Protein AF-A0A0Q9R911-F1 (afdb_monomer_lite)

Structure (mmCIF, N/CA/C/O backbone):
data_AF-A0A0Q9R911-F1
#
_entry.id   AF-A0A0Q9R911-F1
#
loop_
_atom_site.group_PDB
_atom_site.id
_atom_site.type_symbol
_atom_site.label_atom_id
_atom_site.label_alt_id
_atom_site.label_comp_id
_atom_site.label_asym_id
_atom_site.label_entity_id
_atom_site.label_seq_id
_atom_site.pdbx_PDB_ins_code
_atom_site.Cartn_x
_atom_site.Cartn_y
_atom_site.Cartn_z
_atom_site.occupancy
_atom_site.B_iso_or_equiv
_atom_site.auth_seq_id
_atom_site.auth_comp_id
_atom_site.auth_asym_id
_atom_site.auth_atom_id
_atom_site.pdbx_PDB_model_num
ATOM 1 N N . MET A 1 1 ? 0.126 -23.861 13.504 1.00 32.94 1 MET A N 1
ATOM 2 C CA . MET A 1 1 ? -0.320 -24.667 12.348 1.00 32.94 1 MET A CA 1
ATOM 3 C C . MET A 1 1 ? -1.422 -23.878 11.653 1.00 32.94 1 MET A C 1
ATOM 5 O O . MET A 1 1 ? -2.561 -23.926 12.090 1.00 32.94 1 MET A O 1
ATOM 9 N N . LEU A 1 2 ? -1.056 -23.032 10.682 1.00 40.97 2 LEU A N 1
ATOM 10 C CA . LEU A 1 2 ? -2.003 -22.191 9.940 1.00 40.97 2 LEU A CA 1
ATOM 11 C C . LEU A 1 2 ? -2.920 -23.103 9.119 1.00 40.97 2 LEU A C 1
ATOM 13 O O . LEU A 1 2 ? -2.444 -23.926 8.335 1.00 40.97 2 LEU A O 1
ATOM 17 N N . THR A 1 3 ? -4.226 -22.994 9.323 1.00 36.66 3 THR A N 1
ATOM 18 C CA . THR A 1 3 ? -5.232 -23.688 8.524 1.00 36.66 3 THR A CA 1
ATOM 19 C C . THR A 1 3 ? -5.180 -23.147 7.096 1.00 36.66 3 THR A C 1
ATOM 21 O O . THR A 1 3 ? -5.782 -22.124 6.784 1.00 36.66 3 THR A O 1
ATOM 24 N N . ARG A 1 4 ? -4.455 -23.840 6.204 1.00 43.19 4 ARG A N 1
ATOM 25 C CA . ARG A 1 4 ? -4.657 -23.712 4.753 1.00 43.19 4 ARG A CA 1
ATOM 26 C C . ARG A 1 4 ? -6.158 -23.853 4.505 1.00 43.19 4 ARG A C 1
ATOM 28 O O . ARG A 1 4 ? -6.710 -24.924 4.768 1.00 43.19 4 ARG A O 1
ATOM 35 N N . ARG A 1 5 ? -6.825 -22.816 3.993 1.00 46.88 5 ARG A N 1
ATOM 36 C CA . ARG A 1 5 ? -8.119 -23.028 3.339 1.00 46.88 5 ARG A CA 1
ATOM 37 C C . ARG A 1 5 ? -7.860 -24.020 2.197 1.00 46.88 5 ARG A C 1
ATOM 39 O O . ARG A 1 5 ? -7.099 -23.721 1.283 1.00 46.88 5 ARG A O 1
ATOM 46 N N . LYS A 1 6 ? -8.435 -25.225 2.292 1.00 44.81 6 LYS A N 1
ATOM 47 C CA . LYS A 1 6 ? -8.707 -26.080 1.125 1.00 44.81 6 LYS A CA 1
ATOM 48 C C . LYS A 1 6 ? -9.518 -25.207 0.167 1.00 44.81 6 LYS A C 1
ATOM 50 O O . LYS A 1 6 ? -10.526 -24.678 0.627 1.00 44.81 6 LYS A O 1
ATOM 55 N N . ASP A 1 7 ? -9.008 -25.000 -1.049 1.00 52.03 7 ASP A N 1
ATOM 56 C CA . ASP A 1 7 ? -9.491 -24.067 -2.083 1.00 52.03 7 ASP A CA 1
ATOM 57 C C . ASP A 1 7 ? -10.848 -23.422 -1.771 1.00 52.03 7 ASP A C 1
ATOM 59 O O . ASP A 1 7 ? -11.885 -24.085 -1.897 1.00 52.03 7 ASP A O 1
ATOM 63 N N . PRO A 1 8 ? -10.892 -22.146 -1.346 1.00 57.75 8 PRO A N 1
ATOM 64 C CA . PRO A 1 8 ? -12.172 -21.486 -1.230 1.00 57.75 8 PRO A CA 1
ATOM 65 C C . PRO A 1 8 ? -12.790 -21.385 -2.627 1.00 57.75 8 PRO A C 1
ATOM 67 O O . PRO A 1 8 ? -12.128 -21.031 -3.604 1.00 57.75 8 PRO A O 1
ATOM 70 N N . ALA A 1 9 ? -14.098 -21.634 -2.713 1.00 75.06 9 ALA A N 1
ATOM 71 C CA . ALA A 1 9 ? -14.892 -20.982 -3.742 1.00 75.06 9 ALA A CA 1
ATOM 72 C C . ALA A 1 9 ? -14.506 -19.492 -3.734 1.00 75.06 9 ALA A C 1
ATOM 74 O O . ALA A 1 9 ? -14.412 -18.913 -2.653 1.00 75.06 9 ALA A O 1
ATOM 75 N N . ARG A 1 10 ? -14.235 -18.918 -4.914 1.00 90.88 10 ARG A N 1
ATOM 76 C CA . ARG A 1 10 ? -13.843 -17.510 -5.127 1.00 90.88 10 ARG A CA 1
ATOM 77 C C . ARG A 1 10 ? -14.437 -16.567 -4.075 1.00 90.88 10 ARG A C 1
ATOM 79 O O . ARG A 1 10 ? -15.626 -16.702 -3.781 1.00 90.88 10 ARG A O 1
ATOM 86 N N . TYR A 1 11 ? -13.672 -15.597 -3.580 1.00 94.12 11 TYR A N 1
ATOM 87 C CA . TYR A 1 11 ? -14.183 -14.542 -2.701 1.00 94.12 11 TYR A CA 1
ATOM 88 C C . TYR A 1 11 ? -15.432 -13.893 -3.298 1.00 94.12 11 TYR A C 1
ATOM 90 O O . TYR A 1 11 ? -15.523 -13.732 -4.516 1.00 94.12 11 TYR A O 1
ATOM 98 N N . ALA A 1 12 ? -16.409 -13.534 -2.467 1.00 94.56 12 ALA A N 1
ATOM 99 C CA . ALA A 1 12 ? -17.598 -12.835 -2.954 1.00 94.56 12 ALA A CA 1
ATOM 100 C C . ALA A 1 12 ? -17.213 -11.510 -3.633 1.00 94.56 12 ALA A C 1
ATOM 102 O O . ALA A 1 12 ? -17.573 -11.269 -4.786 1.00 94.56 12 ALA A O 1
ATOM 103 N N . ASP A 1 13 ? -16.418 -10.717 -2.922 1.00 94.25 13 ASP A N 1
ATOM 104 C CA . ASP A 1 13 ? -15.939 -9.388 -3.276 1.00 94.25 13 ASP A CA 1
ATOM 105 C C . ASP A 1 13 ? -14.666 -9.065 -2.460 1.00 94.25 13 ASP A C 1
ATOM 107 O O . ASP A 1 13 ? -14.109 -9.918 -1.758 1.00 94.25 13 ASP A O 1
ATOM 111 N N . ARG A 1 14 ? -14.179 -7.822 -2.554 1.00 95.75 14 ARG A N 1
ATOM 112 C CA . ARG A 1 14 ? -13.016 -7.338 -1.788 1.00 95.75 14 ARG A CA 1
ATOM 113 C C . ARG A 1 14 ? -13.248 -7.313 -0.277 1.00 95.75 14 ARG A C 1
ATOM 115 O O . ARG A 1 14 ? -12.289 -7.497 0.469 1.00 95.75 14 ARG A O 1
ATOM 122 N N . GLY A 1 15 ? -14.486 -7.124 0.171 1.00 93.44 15 GLY A N 1
ATOM 123 C CA . GLY A 1 15 ? -14.835 -7.143 1.586 1.00 93.44 15 GLY A CA 1
ATOM 124 C C . GLY A 1 15 ? -14.647 -8.536 2.182 1.00 93.44 15 GLY A C 1
ATOM 125 O O . GLY A 1 15 ? -13.926 -8.694 3.167 1.00 93.44 15 GLY A O 1
ATOM 126 N N . ASP A 1 16 ? -15.215 -9.569 1.552 1.00 93.62 16 ASP A N 1
ATOM 127 C CA . ASP A 1 16 ? -15.018 -10.980 1.939 1.00 93.62 16 ASP A CA 1
ATOM 128 C C . ASP A 1 16 ? -13.526 -11.362 1.946 1.00 93.62 16 ASP A C 1
ATOM 130 O O . ASP A 1 16 ? -13.013 -11.980 2.884 1.00 93.62 16 ASP A O 1
ATOM 134 N N . ALA A 1 17 ? -12.784 -10.903 0.940 1.00 95.00 17 ALA A N 1
ATOM 135 C CA . ALA A 1 17 ? -11.347 -11.119 0.871 1.00 95.00 17 ALA A CA 1
ATOM 136 C C . ALA A 1 17 ? -10.578 -10.437 2.022 1.00 95.00 17 ALA A C 1
ATOM 138 O O . ALA A 1 17 ? -9.680 -11.056 2.602 1.00 95.00 17 ALA A O 1
ATOM 139 N N . GLY A 1 18 ? -10.964 -9.220 2.418 1.00 95.81 18 GLY A N 1
ATOM 140 C CA . GLY A 1 18 ? -10.410 -8.513 3.579 1.00 95.81 18 GLY A CA 1
ATOM 141 C C . GLY A 1 18 ? -10.610 -9.267 4.893 1.00 95.81 18 GLY A C 1
ATOM 142 O O . GLY A 1 18 ? -9.662 -9.421 5.664 1.00 95.81 18 GLY A O 1
ATOM 143 N N . HIS A 1 19 ? -11.789 -9.857 5.114 1.00 93.75 19 HIS A N 1
ATOM 144 C CA . HIS A 1 19 ? -12.047 -10.681 6.303 1.00 93.75 19 HIS A CA 1
ATOM 145 C C . HIS A 1 19 ? -11.100 -11.885 6.397 1.00 93.75 19 HIS A C 1
ATOM 147 O O . HIS A 1 19 ? -10.709 -12.290 7.493 1.00 93.75 19 HIS A O 1
ATOM 153 N N . SER A 1 20 ? -10.677 -12.441 5.256 1.00 94.00 20 SER A N 1
ATOM 154 C CA . SER A 1 20 ? -9.712 -13.544 5.247 1.00 94.00 20 SER A CA 1
ATOM 155 C C . SER A 1 20 ? -8.312 -13.131 5.723 1.00 94.00 20 SER A C 1
ATOM 157 O O . SER A 1 20 ? -7.609 -13.954 6.312 1.00 94.00 20 SER A O 1
ATOM 159 N N . LEU A 1 21 ? -7.926 -11.860 5.549 1.00 96.06 21 LEU A N 1
ATOM 160 C CA . LEU A 1 21 ? -6.657 -11.323 6.054 1.00 96.06 21 LEU A CA 1
ATOM 161 C C . LEU A 1 21 ? -6.675 -11.099 7.563 1.00 96.06 21 LEU A C 1
ATOM 163 O O . LEU A 1 21 ? -5.665 -11.331 8.227 1.00 96.06 21 LEU A O 1
ATOM 167 N N . VAL A 1 22 ? -7.823 -10.706 8.120 1.00 94.31 22 VAL A N 1
ATOM 168 C CA . VAL A 1 22 ? -7.982 -10.438 9.558 1.00 94.31 22 VAL A CA 1
ATOM 169 C C . VAL A 1 22 ? -7.541 -11.635 10.405 1.00 94.31 22 VAL A C 1
ATOM 171 O O . VAL A 1 22 ? -6.846 -11.460 11.405 1.00 94.31 22 VAL A O 1
ATOM 174 N N . ALA A 1 23 ? -7.886 -12.857 9.990 1.00 88.00 23 ALA A N 1
ATOM 175 C CA . ALA A 1 23 ? -7.509 -14.074 10.708 1.00 88.00 23 ALA A CA 1
ATOM 176 C C . ALA A 1 23 ? -5.984 -14.289 10.779 1.00 88.00 23 ALA A C 1
ATOM 178 O O . ALA A 1 23 ? -5.486 -14.801 11.779 1.00 88.00 23 ALA A O 1
ATOM 179 N N . GLY A 1 24 ? -5.248 -13.891 9.735 1.00 89.75 24 GLY A N 1
ATOM 180 C CA . GLY A 1 24 ? -3.787 -13.988 9.690 1.00 89.75 24 GLY A CA 1
ATOM 181 C C . GLY A 1 24 ? -3.072 -12.825 10.380 1.00 89.75 24 GLY A C 1
ATOM 182 O O . GLY A 1 24 ? -1.995 -13.023 10.932 1.00 89.75 24 GLY A O 1
ATOM 183 N N . LEU A 1 25 ? -3.676 -11.633 10.387 1.00 94.69 25 LEU A N 1
ATOM 184 C CA . LEU A 1 25 ? -3.075 -10.422 10.952 1.00 94.69 25 LEU A CA 1
ATOM 185 C C . LEU A 1 25 ? -3.305 -10.282 12.463 1.00 94.69 25 LEU A C 1
ATOM 187 O O . LEU A 1 25 ? -2.395 -9.866 13.174 1.00 94.69 25 LEU A O 1
ATOM 191 N N . ARG A 1 26 ? -4.477 -10.672 12.990 1.00 91.88 26 ARG A N 1
ATOM 192 C CA . ARG A 1 26 ? -4.795 -10.556 14.431 1.00 91.88 26 ARG A CA 1
ATOM 193 C C . ARG A 1 26 ? -3.726 -11.161 15.357 1.00 91.88 26 ARG A C 1
ATOM 195 O O . ARG A 1 26 ? -3.357 -10.490 16.316 1.00 91.88 26 ARG A O 1
ATOM 202 N N . PRO A 1 27 ? -3.193 -12.374 15.103 1.00 89.62 27 PRO A N 1
ATOM 203 C CA . PRO A 1 27 ? -2.163 -12.954 15.966 1.00 89.62 27 PRO A CA 1
ATOM 204 C C . PRO A 1 27 ? -0.840 -12.176 15.961 1.00 89.62 27 PRO A C 1
ATOM 206 O O . PRO A 1 27 ? -0.093 -12.254 16.930 1.00 89.62 27 PRO A O 1
ATOM 209 N N . ILE A 1 28 ? -0.546 -11.440 14.883 1.00 89.62 28 ILE A N 1
ATOM 210 C CA . ILE A 1 28 ? 0.689 -10.657 14.730 1.00 89.62 28 ILE A CA 1
ATOM 211 C C . ILE A 1 28 ? 0.607 -9.356 15.543 1.00 89.62 28 ILE A C 1
ATOM 213 O O . ILE A 1 28 ? 1.609 -8.917 16.105 1.00 89.62 28 ILE A O 1
ATOM 217 N N . PHE A 1 29 ? -0.590 -8.770 15.643 1.00 90.44 29 PHE A N 1
ATOM 218 C CA . PHE A 1 29 ? -0.824 -7.425 16.185 1.00 90.44 29 PHE A CA 1
ATOM 219 C C . PHE A 1 29 ? -1.590 -7.405 17.510 1.00 90.44 29 PHE A C 1
ATOM 221 O O . PHE A 1 29 ? -2.219 -6.414 17.858 1.00 90.44 29 PHE A O 1
ATOM 228 N N . ALA A 1 30 ? -1.523 -8.486 18.291 1.00 77.31 30 ALA A N 1
ATOM 229 C CA . ALA A 1 30 ? -2.204 -8.554 19.585 1.00 77.31 30 ALA A CA 1
ATOM 230 C C . ALA A 1 30 ? -1.687 -7.528 20.620 1.00 77.31 30 ALA A C 1
ATOM 232 O O . ALA A 1 30 ? -2.410 -7.201 21.554 1.00 77.31 30 ALA A O 1
ATOM 233 N N . ALA A 1 31 ? -0.445 -7.048 20.473 1.00 74.50 31 ALA A N 1
ATOM 234 C CA . ALA A 1 31 ? 0.226 -6.170 21.442 1.00 74.50 31 ALA A CA 1
ATOM 235 C C . ALA A 1 31 ? 0.788 -4.866 20.841 1.00 74.50 31 ALA A C 1
ATOM 237 O O . ALA A 1 31 ? 1.401 -4.084 21.562 1.00 74.50 31 ALA A O 1
ATOM 238 N N . VAL A 1 32 ? 0.629 -4.645 19.533 1.00 82.62 32 VAL A N 1
ATOM 239 C CA . VAL A 1 32 ? 1.152 -3.468 18.821 1.00 82.62 32 VAL A CA 1
ATOM 240 C C . VAL A 1 32 ? 0.121 -3.038 17.791 1.00 82.62 32 VAL A C 1
ATOM 242 O O . VAL A 1 32 ? -0.322 -3.866 16.998 1.00 82.62 32 VAL A O 1
ATOM 245 N N . GLU A 1 33 ? -0.224 -1.755 17.787 1.00 87.69 33 GLU A N 1
ATOM 246 C CA . GLU A 1 33 ? -1.094 -1.160 16.775 1.00 87.69 33 GLU A CA 1
ATOM 247 C C . GLU A 1 33 ? -0.289 -0.881 15.491 1.00 87.69 33 GLU A C 1
ATOM 249 O O . GLU A 1 33 ? 0.691 -0.131 15.535 1.00 87.69 33 GLU A O 1
ATOM 254 N N . PRO A 1 34 ? -0.632 -1.507 14.351 1.00 94.81 34 PRO A N 1
ATOM 255 C CA . PRO A 1 34 ? 0.076 -1.271 13.101 1.00 94.81 34 PRO A CA 1
ATOM 256 C C . PRO A 1 34 ? -0.434 -0.029 12.365 1.00 94.81 34 PRO A C 1
ATOM 258 O O . PRO A 1 34 ? -1.600 0.332 12.445 1.00 94.81 34 PRO A O 1
ATOM 261 N N . LEU A 1 35 ? 0.403 0.550 11.512 1.00 94.81 35 LEU A N 1
ATOM 262 C CA . LEU A 1 35 ? -0.052 1.447 10.455 1.00 94.81 35 LEU A CA 1
ATOM 263 C C . LEU A 1 35 ? -0.486 0.621 9.236 1.00 94.81 35 LEU A C 1
ATOM 265 O O . LEU A 1 35 ? 0.336 -0.068 8.626 1.00 94.81 35 LEU A O 1
ATOM 269 N N . ILE A 1 36 ? -1.762 0.687 8.857 1.00 96.62 36 ILE A N 1
ATOM 270 C CA . ILE A 1 36 ? -2.273 0.013 7.659 1.00 96.62 36 ILE A CA 1
ATOM 271 C C . ILE A 1 36 ? -2.064 0.917 6.444 1.00 96.62 36 ILE A C 1
ATOM 273 O O . ILE A 1 36 ? -2.536 2.050 6.409 1.00 96.62 36 ILE A O 1
ATOM 277 N N . LEU A 1 37 ? -1.386 0.402 5.421 1.00 96.81 37 LEU A N 1
ATOM 278 C CA . LEU A 1 37 ? -1.117 1.100 4.169 1.00 96.81 37 LEU A CA 1
ATOM 279 C C . LEU A 1 37 ? -1.707 0.326 2.990 1.00 96.81 37 LEU A C 1
ATOM 281 O O . LEU A 1 37 ? -1.265 -0.773 2.664 1.00 96.81 37 LEU A O 1
ATOM 285 N N . ALA A 1 38 ? -2.692 0.902 2.315 1.00 96.88 38 ALA A N 1
ATOM 286 C CA . ALA A 1 38 ? -3.299 0.298 1.136 1.00 96.88 38 ALA A CA 1
ATOM 287 C C . ALA A 1 38 ? -2.580 0.710 -0.152 1.00 96.88 38 ALA A C 1
ATOM 289 O O . ALA A 1 38 ? -2.228 1.879 -0.325 1.00 96.88 38 ALA A O 1
ATOM 290 N N . LEU A 1 39 ? -2.447 -0.226 -1.094 1.00 96.44 39 LEU A N 1
ATOM 291 C CA . LEU A 1 39 ? -2.100 0.051 -2.486 1.00 96.44 39 LEU A CA 1
ATOM 292 C C . LEU A 1 39 ? -3.371 0.378 -3.284 1.00 96.44 39 LEU A C 1
ATOM 294 O O . LEU A 1 39 ? -4.248 -0.479 -3.442 1.00 96.44 39 LEU A O 1
ATOM 298 N N . PRO A 1 40 ? -3.523 1.609 -3.803 1.00 94.62 40 PRO A N 1
ATOM 299 C CA . PRO A 1 40 ? -4.733 1.962 -4.523 1.00 94.62 40 PRO A CA 1
ATOM 300 C C . PRO A 1 40 ? -4.786 1.355 -5.928 1.00 94.62 40 PRO A C 1
ATOM 302 O O . PRO A 1 40 ? -3.787 1.231 -6.629 1.00 94.62 40 PRO A O 1
ATOM 305 N N . ARG A 1 41 ? -5.980 1.062 -6.443 1.00 94.19 41 ARG A N 1
ATOM 306 C CA . ARG A 1 41 ? -7.295 1.326 -5.817 1.00 94.19 41 ARG A CA 1
ATOM 307 C C . ARG A 1 41 ? -7.874 0.104 -5.117 1.00 94.19 41 ARG A C 1
ATOM 309 O O . ARG A 1 41 ? -8.569 0.251 -4.120 1.00 94.19 41 ARG A O 1
ATOM 316 N N . GLY A 1 42 ? -7.558 -1.076 -5.640 1.00 95.38 42 GLY A N 1
ATOM 317 C CA . GLY A 1 42 ? -8.103 -2.354 -5.207 1.00 95.38 42 GLY A CA 1
ATOM 318 C C . GLY A 1 42 ? -7.828 -2.689 -3.744 1.00 95.38 42 GLY A C 1
ATOM 319 O O . GLY A 1 42 ? -8.731 -3.140 -3.046 1.00 95.38 42 GLY A O 1
ATOM 320 N N . GLY A 1 43 ? -6.623 -2.392 -3.253 1.00 97.38 43 GLY A N 1
ATOM 321 C CA . GLY A 1 43 ? -6.246 -2.649 -1.866 1.00 97.38 43 GLY A CA 1
ATOM 322 C C . GLY A 1 43 ? -7.024 -1.840 -0.828 1.00 97.38 43 GLY A C 1
ATOM 323 O O . GLY A 1 43 ? -7.113 -2.273 0.315 1.00 97.38 43 GLY A O 1
ATOM 324 N N . VAL A 1 44 ? -7.627 -0.700 -1.191 1.00 96.81 44 VAL A N 1
ATOM 325 C CA . VAL A 1 44 ? -8.267 0.209 -0.218 1.00 96.81 44 VAL A CA 1
ATOM 326 C C . VAL A 1 44 ? -9.516 -0.412 0.432 1.00 96.81 44 VAL A C 1
ATOM 328 O O . VAL A 1 44 ? -9.557 -0.457 1.660 1.00 96.81 44 VAL A O 1
ATOM 331 N N . PRO A 1 45 ? -10.499 -0.967 -0.311 1.00 96.62 45 PRO A N 1
ATOM 332 C CA . PRO A 1 45 ? -11.615 -1.706 0.294 1.00 96.62 45 PRO A CA 1
ATOM 333 C C . PRO A 1 45 ? -11.192 -2.896 1.162 1.00 96.62 45 PRO A C 1
ATOM 335 O O . PRO A 1 45 ? -11.808 -3.160 2.190 1.00 96.62 45 PRO A O 1
ATOM 338 N N . VAL A 1 46 ? -10.129 -3.603 0.772 1.00 98.06 46 VAL A N 1
ATOM 339 C CA . VAL A 1 46 ? -9.596 -4.738 1.543 1.00 98.06 46 VAL A CA 1
ATOM 340 C C . VAL A 1 46 ? -8.984 -4.245 2.856 1.00 98.06 46 VAL A C 1
ATOM 342 O O . VAL A 1 46 ? -9.255 -4.800 3.921 1.00 98.06 46 VAL A O 1
ATOM 345 N N . ALA A 1 47 ? -8.189 -3.178 2.789 1.00 97.50 47 ALA A N 1
ATOM 346 C CA . ALA A 1 47 ? -7.539 -2.573 3.940 1.00 97.50 47 ALA A CA 1
ATOM 347 C C . ALA A 1 47 ? -8.538 -1.939 4.913 1.00 97.50 47 ALA A C 1
ATOM 349 O O . ALA A 1 47 ? -8.338 -2.049 6.115 1.00 97.50 47 ALA A O 1
ATOM 350 N N . ALA A 1 48 ? -9.636 -1.352 4.423 1.00 95.56 48 ALA A N 1
ATOM 351 C CA . ALA A 1 48 ? -10.688 -0.790 5.269 1.00 95.56 48 ALA A CA 1
ATOM 352 C C . ALA A 1 48 ? -11.285 -1.838 6.229 1.00 95.56 48 ALA A C 1
ATOM 354 O O . ALA A 1 48 ? -11.429 -1.564 7.418 1.00 95.56 48 ALA A O 1
ATOM 355 N N . VAL A 1 49 ? -11.537 -3.062 5.743 1.00 95.19 49 VAL A N 1
ATOM 356 C CA . VAL A 1 49 ? -12.000 -4.188 6.580 1.00 95.19 49 VAL A CA 1
ATOM 357 C C . VAL A 1 49 ? -10.960 -4.567 7.634 1.00 95.19 49 VAL A C 1
ATOM 359 O O . VAL A 1 49 ? -11.293 -4.830 8.789 1.00 95.19 49 VAL A O 1
ATOM 362 N N . VAL A 1 50 ? -9.683 -4.603 7.248 1.00 95.81 50 VAL A N 1
ATOM 363 C CA . VAL A 1 50 ? -8.588 -4.933 8.169 1.00 95.81 50 VAL A CA 1
ATOM 364 C C . VAL A 1 50 ? -8.433 -3.863 9.246 1.00 95.81 50 VAL A C 1
ATOM 366 O O . VAL A 1 50 ? -8.331 -4.204 10.422 1.00 95.81 50 VAL A O 1
ATOM 369 N N . THR A 1 51 ? -8.460 -2.588 8.864 1.00 94.12 51 THR A N 1
ATOM 370 C CA . THR A 1 51 ? -8.426 -1.453 9.786 1.00 94.12 51 THR A CA 1
ATOM 371 C C . THR A 1 51 ? -9.570 -1.521 10.784 1.00 94.12 51 THR A C 1
ATOM 373 O O . THR A 1 51 ? -9.315 -1.437 11.981 1.00 94.12 51 THR A O 1
ATOM 376 N N . GLU A 1 52 ? -10.809 -1.724 10.333 1.00 90.75 52 GLU A N 1
ATOM 377 C CA . GLU A 1 52 ? -11.961 -1.826 11.234 1.00 90.75 52 GLU A CA 1
ATOM 378 C C . GLU A 1 52 ? -11.804 -2.980 12.234 1.00 90.75 52 GLU A C 1
ATOM 380 O O . GLU A 1 52 ? -12.084 -2.830 13.421 1.00 90.75 52 GLU A O 1
ATOM 385 N N . ALA A 1 53 ? -11.287 -4.122 11.780 1.00 91.12 53 ALA A N 1
ATOM 386 C CA . ALA A 1 53 ? -11.097 -5.287 12.632 1.00 91.12 53 ALA A CA 1
ATOM 387 C C . ALA A 1 53 ? -9.944 -5.153 13.643 1.00 91.12 53 ALA A C 1
ATOM 389 O O . ALA A 1 53 ? -9.999 -5.802 14.694 1.00 91.12 53 ALA A O 1
ATOM 390 N N . LEU A 1 54 ? -8.897 -4.392 13.307 1.00 89.88 54 LEU A N 1
ATOM 391 C CA . LEU A 1 54 ? -7.703 -4.199 14.139 1.00 89.88 54 LEU A CA 1
ATOM 392 C C . LEU A 1 54 ? -7.716 -2.884 14.930 1.00 89.88 54 LEU A C 1
ATOM 394 O O . LEU A 1 54 ? -6.881 -2.722 15.811 1.00 89.88 54 LEU A O 1
ATOM 398 N N . GLY A 1 55 ? -8.646 -1.972 14.637 1.00 88.31 55 GLY A N 1
ATOM 399 C CA . GLY A 1 55 ? -8.715 -0.649 15.258 1.00 88.31 55 GLY A CA 1
ATOM 400 C C . GLY A 1 55 ? -7.536 0.257 14.902 1.00 88.31 55 GLY A C 1
ATOM 401 O O . GLY A 1 55 ? -7.198 1.116 15.699 1.00 88.31 55 GLY A O 1
ATOM 402 N N . ALA A 1 56 ? -6.907 0.049 13.743 1.00 90.44 56 ALA A N 1
ATOM 403 C CA . ALA A 1 56 ? -5.599 0.615 13.417 1.00 90.44 56 ALA A CA 1
ATOM 404 C C . ALA A 1 56 ? -5.673 1.603 12.237 1.00 90.44 56 ALA A C 1
ATOM 406 O O . ALA A 1 56 ? -6.446 1.359 11.306 1.00 90.44 56 ALA A O 1
ATOM 407 N N . PRO A 1 57 ? -4.893 2.697 12.208 1.00 91.31 57 PRO A N 1
ATOM 408 C CA . PRO A 1 57 ? -5.065 3.759 11.222 1.00 91.31 57 PRO A CA 1
ATOM 409 C C . PRO A 1 57 ? -4.780 3.293 9.789 1.00 91.31 57 PRO A C 1
ATOM 411 O O . PRO A 1 57 ? -3.858 2.516 9.545 1.00 91.31 57 PRO A O 1
ATOM 414 N N . LEU A 1 58 ? -5.559 3.812 8.833 1.00 92.50 58 LEU A N 1
ATOM 415 C CA . LEU A 1 58 ? -5.399 3.553 7.399 1.00 92.50 58 LEU A CA 1
ATOM 416 C C . LEU A 1 58 ? -4.811 4.758 6.670 1.00 92.50 58 LEU A C 1
ATOM 418 O O . LEU A 1 58 ? -5.316 5.877 6.778 1.00 92.50 58 LEU A O 1
ATOM 422 N N . ASP A 1 59 ? -3.817 4.515 5.828 1.00 92.31 59 ASP A N 1
ATOM 423 C CA . ASP A 1 59 ? -3.395 5.437 4.780 1.00 92.31 59 ASP A CA 1
ATOM 424 C C . ASP A 1 59 ? -3.211 4.716 3.439 1.00 92.31 59 ASP A C 1
ATOM 426 O O . ASP A 1 59 ? -3.335 3.495 3.334 1.00 92.31 59 ASP A O 1
ATOM 430 N N . VAL A 1 60 ? -2.904 5.480 2.394 1.00 93.44 60 VAL A N 1
ATOM 431 C CA . VAL A 1 60 ? -2.481 4.953 1.097 1.00 93.44 60 VAL A CA 1
ATOM 432 C C . VAL A 1 60 ? -0.990 5.123 0.883 1.00 93.44 60 VAL A C 1
ATOM 434 O O . VAL A 1 60 ? -0.397 6.134 1.255 1.00 93.44 60 VAL A O 1
ATOM 437 N N . VAL A 1 61 ? -0.409 4.151 0.187 1.00 93.31 61 VAL A N 1
ATOM 438 C CA . VAL A 1 61 ? 0.911 4.274 -0.427 1.00 93.31 61 VAL A CA 1
ATOM 439 C C . VAL A 1 61 ? 0.720 4.358 -1.929 1.00 93.31 61 VAL A C 1
ATOM 441 O O . VAL A 1 61 ? 0.225 3.434 -2.576 1.00 93.31 61 VAL A O 1
ATOM 444 N N . MET A 1 62 ? 1.103 5.497 -2.493 1.00 92.19 62 MET A N 1
ATOM 445 C CA . MET A 1 62 ? 1.016 5.724 -3.928 1.00 92.19 62 MET A CA 1
ATOM 446 C C . MET A 1 62 ? 2.305 5.249 -4.567 1.00 92.19 62 MET A C 1
ATOM 448 O O . MET A 1 62 ? 3.364 5.729 -4.190 1.00 92.19 62 MET A O 1
ATOM 452 N N . VAL A 1 63 ? 2.234 4.344 -5.541 1.00 93.94 63 VAL A N 1
ATOM 453 C CA . VAL A 1 63 ? 3.418 3.842 -6.253 1.00 93.94 63 VAL A CA 1
ATOM 454 C C . VAL A 1 63 ? 3.194 3.910 -7.748 1.00 93.94 63 VAL A C 1
ATOM 456 O O . VAL A 1 63 ? 2.140 3.511 -8.247 1.00 93.94 63 VAL A O 1
ATOM 459 N N . ARG A 1 64 ? 4.212 4.365 -8.475 1.00 93.25 64 ARG A N 1
ATOM 460 C CA . ARG A 1 64 ? 4.264 4.304 -9.932 1.00 93.25 64 ARG A CA 1
ATOM 461 C C . ARG A 1 64 ? 5.582 3.703 -10.392 1.00 93.25 64 ARG A C 1
ATOM 463 O O . ARG A 1 64 ? 6.654 4.082 -9.928 1.00 93.25 64 ARG A O 1
ATOM 470 N N . LYS A 1 65 ? 5.499 2.728 -11.299 1.00 92.31 65 LYS A N 1
ATOM 471 C CA . LYS A 1 65 ? 6.678 2.115 -11.917 1.00 92.31 65 LYS A CA 1
ATOM 472 C C . LYS A 1 65 ? 7.325 3.131 -12.852 1.00 92.31 65 LYS A C 1
ATOM 474 O O . LYS A 1 65 ? 6.643 3.733 -13.671 1.00 92.31 65 LYS A O 1
ATOM 479 N N . VAL A 1 66 ? 8.642 3.237 -12.785 1.00 94.69 66 VAL A N 1
ATOM 480 C CA . VAL A 1 66 ? 9.443 3.953 -13.772 1.00 94.69 66 VAL A CA 1
ATOM 481 C C . VAL A 1 66 ? 9.865 2.925 -14.823 1.00 94.69 66 VAL A C 1
ATOM 483 O O . VAL A 1 66 ? 10.805 2.154 -14.612 1.00 94.69 66 VAL A O 1
ATOM 486 N N . GLY A 1 67 ? 9.103 2.854 -15.914 1.00 93.69 67 GLY A N 1
ATOM 487 C CA . GLY A 1 67 ? 9.309 1.911 -17.016 1.00 93.69 67 GLY A CA 1
ATOM 488 C C . GLY A 1 67 ? 10.388 2.361 -17.999 1.00 93.69 67 GLY A C 1
ATOM 489 O O . GLY A 1 67 ? 10.607 3.556 -18.187 1.00 93.69 67 GLY A O 1
ATOM 490 N N . VAL A 1 68 ? 11.049 1.412 -18.658 1.00 94.81 68 VAL A N 1
ATOM 491 C CA . VAL A 1 68 ? 11.915 1.711 -19.807 1.00 94.81 68 VAL A CA 1
ATOM 492 C C . VAL A 1 68 ? 11.031 2.237 -20.954 1.00 94.81 68 VAL A C 1
ATOM 494 O O . VAL A 1 68 ? 10.017 1.606 -21.241 1.00 94.81 68 VAL A O 1
ATOM 497 N N . PRO A 1 69 ? 11.351 3.366 -21.618 1.00 92.12 69 PRO A N 1
ATOM 498 C CA . PRO A 1 69 ? 10.453 3.984 -22.605 1.00 92.12 69 PRO A CA 1
ATOM 499 C C . PRO A 1 69 ? 9.978 3.049 -23.726 1.00 92.12 69 PRO A C 1
ATOM 501 O O . PRO A 1 69 ? 8.811 3.085 -24.105 1.00 92.12 69 PRO A O 1
ATOM 504 N N . GLU A 1 70 ? 10.868 2.201 -24.238 1.00 91.19 70 GLU A N 1
ATOM 505 C CA . GLU A 1 70 ? 10.582 1.237 -25.304 1.00 91.19 70 GLU A CA 1
ATOM 506 C C . GLU A 1 70 ? 9.879 -0.027 -24.784 1.00 91.19 70 GLU A C 1
ATOM 508 O O . GLU A 1 70 ? 9.226 -0.737 -25.546 1.00 91.19 70 GLU A O 1
ATOM 513 N N . PHE A 1 71 ? 9.981 -0.292 -23.477 1.00 90.88 71 PHE A N 1
ATOM 514 C CA . PHE A 1 71 ? 9.385 -1.441 -22.798 1.00 90.88 71 PHE A CA 1
ATOM 515 C C . PHE A 1 71 ? 8.737 -0.995 -21.479 1.00 90.88 71 PHE A C 1
ATOM 517 O O . PHE A 1 71 ? 9.282 -1.274 -20.409 1.00 90.88 71 PHE A O 1
ATOM 524 N N . PRO A 1 72 ? 7.572 -0.317 -21.511 1.00 85.38 72 PRO A N 1
ATOM 525 C CA . PRO A 1 72 ? 6.987 0.300 -20.315 1.00 85.38 72 PRO A CA 1
ATOM 526 C C . PRO A 1 72 ? 6.699 -0.685 -19.174 1.00 85.38 72 PRO A C 1
ATOM 528 O O . PRO A 1 72 ? 6.703 -0.310 -18.000 1.00 85.38 72 PRO A O 1
ATOM 531 N N . GLU A 1 73 ? 6.489 -1.963 -19.503 1.00 84.75 73 GLU A N 1
ATOM 532 C CA . GLU A 1 73 ? 6.296 -3.018 -18.507 1.00 84.75 73 GLU A CA 1
ATOM 533 C C . GLU A 1 73 ? 7.588 -3.455 -17.804 1.00 84.75 73 GLU A C 1
ATOM 535 O O . GLU A 1 73 ? 7.527 -3.950 -16.674 1.00 84.75 73 GLU A O 1
ATOM 540 N N . LEU A 1 74 ? 8.751 -3.223 -18.421 1.00 87.06 74 LEU A N 1
ATOM 541 C CA . LEU A 1 74 ? 10.060 -3.442 -17.817 1.00 87.06 74 LEU A CA 1
ATOM 542 C C . LEU A 1 74 ? 10.425 -2.238 -16.937 1.00 87.06 74 LEU A C 1
ATOM 544 O O . LEU A 1 74 ? 10.820 -1.180 -17.421 1.00 87.06 74 LEU A O 1
ATOM 548 N N . ALA A 1 75 ? 10.301 -2.398 -15.621 1.00 90.50 75 ALA A N 1
ATOM 549 C CA . ALA A 1 75 ? 10.572 -1.326 -14.668 1.00 90.50 75 ALA A CA 1
ATOM 550 C C . ALA A 1 75 ? 12.077 -1.171 -14.375 1.00 90.50 75 ALA A C 1
ATOM 552 O O . ALA A 1 75 ? 12.701 -2.047 -13.769 1.00 90.50 75 ALA A O 1
ATOM 553 N N . MET A 1 76 ? 12.636 -0.012 -14.730 1.00 94.38 76 MET A N 1
ATOM 554 C CA . MET A 1 76 ? 13.975 0.430 -14.312 1.00 94.38 76 MET A CA 1
ATOM 555 C C . MET A 1 76 ? 13.987 1.052 -12.906 1.00 94.38 76 MET A C 1
ATOM 557 O O . MET A 1 76 ? 15.047 1.299 -12.331 1.00 94.38 76 MET A O 1
ATOM 561 N N . GLY A 1 77 ? 12.811 1.260 -12.320 1.00 92.81 77 GLY A N 1
ATOM 562 C CA . GLY A 1 77 ? 12.632 1.597 -10.915 1.00 92.81 77 GLY A CA 1
ATOM 563 C C . GLY A 1 77 ? 11.183 1.936 -10.594 1.00 92.81 77 GLY A C 1
ATOM 564 O O . GLY A 1 77 ? 10.267 1.501 -11.293 1.00 92.81 77 GLY A O 1
ATOM 565 N N . ALA A 1 78 ? 10.975 2.712 -9.540 1.00 94.06 78 ALA A N 1
ATOM 566 C CA . ALA A 1 78 ? 9.669 3.194 -9.119 1.00 94.06 78 ALA A CA 1
ATOM 567 C C . ALA A 1 78 ? 9.795 4.525 -8.372 1.00 94.06 78 ALA A C 1
ATOM 569 O O . ALA A 1 78 ? 10.831 4.808 -7.770 1.00 94.06 78 ALA A O 1
ATOM 570 N N . VAL A 1 79 ? 8.720 5.303 -8.387 1.00 94.81 79 VAL A N 1
ATOM 571 C CA . VAL A 1 79 ? 8.499 6.438 -7.490 1.00 94.81 79 VAL A CA 1
ATOM 572 C C . VAL A 1 79 ? 7.333 6.102 -6.567 1.00 94.81 79 VAL A C 1
ATOM 574 O O . VAL A 1 79 ? 6.351 5.493 -7.002 1.00 94.81 79 VAL A O 1
ATOM 577 N N . ALA A 1 80 ? 7.444 6.456 -5.294 1.00 94.00 80 ALA A N 1
ATOM 578 C CA . ALA A 1 80 ? 6.424 6.203 -4.290 1.00 94.00 80 ALA A CA 1
ATOM 579 C C . ALA A 1 80 ? 6.212 7.441 -3.412 1.00 94.00 80 ALA A C 1
ATOM 581 O O . ALA A 1 80 ? 7.194 8.053 -3.017 1.00 94.00 80 ALA A O 1
ATOM 582 N N . SER A 1 81 ? 4.966 7.796 -3.091 1.00 92.00 81 SER A N 1
ATOM 583 C CA . SER A 1 81 ? 4.670 8.771 -2.033 1.00 92.00 81 SER A CA 1
ATOM 584 C C . SER A 1 81 ? 4.237 8.039 -0.775 1.00 92.00 81 SER A C 1
ATOM 586 O O . SER A 1 81 ? 3.287 7.246 -0.800 1.00 92.00 81 SER A O 1
ATOM 588 N N . ILE A 1 82 ? 4.995 8.271 0.295 1.00 86.88 82 ILE A N 1
ATOM 589 C CA . ILE A 1 82 ? 4.910 7.585 1.582 1.00 86.88 82 ILE A CA 1
ATOM 590 C C . ILE A 1 82 ? 5.244 8.608 2.661 1.00 86.88 82 ILE A C 1
ATOM 592 O O . ILE A 1 82 ? 6.256 9.287 2.556 1.00 86.88 82 ILE A O 1
ATOM 596 N N . GLY A 1 83 ? 4.403 8.751 3.687 1.00 79.75 83 GLY A N 1
ATOM 597 C CA . GLY A 1 83 ? 4.680 9.701 4.774 1.00 79.75 83 GLY A CA 1
ATOM 598 C C . GLY A 1 83 ? 4.831 11.162 4.323 1.00 79.75 83 GLY A C 1
ATOM 599 O O . GLY A 1 83 ? 5.434 11.962 5.023 1.00 79.75 83 GLY A O 1
ATOM 600 N N . GLY A 1 84 ? 4.316 11.524 3.141 1.00 79.81 84 GLY A N 1
ATOM 601 C CA . GLY A 1 84 ? 4.455 12.871 2.574 1.00 79.81 84 GLY A CA 1
ATOM 602 C C . GLY A 1 84 ? 5.760 13.132 1.837 1.00 79.81 84 GLY A C 1
ATOM 603 O O . GLY A 1 84 ? 5.938 14.228 1.303 1.00 79.81 84 GLY A O 1
ATOM 604 N N . THR A 1 85 ? 6.658 12.150 1.768 1.00 84.94 85 THR A N 1
ATOM 605 C CA . THR A 1 85 ? 7.880 12.232 0.973 1.00 84.94 85 THR A CA 1
ATOM 606 C C . THR A 1 85 ? 7.756 11.386 -0.283 1.00 84.94 85 THR A C 1
ATOM 608 O O . THR A 1 85 ? 7.063 10.368 -0.323 1.00 84.94 85 THR A O 1
ATOM 611 N N . ILE A 1 86 ? 8.432 11.831 -1.343 1.00 90.69 86 ILE A N 1
ATOM 612 C CA . ILE A 1 86 ? 8.518 11.078 -2.589 1.00 90.69 86 ILE A CA 1
ATOM 613 C C . ILE A 1 86 ? 9.833 10.319 -2.586 1.00 90.69 86 ILE A C 1
ATOM 615 O O . ILE A 1 86 ? 10.915 10.893 -2.707 1.00 90.69 86 ILE A O 1
ATOM 619 N N . GLU A 1 87 ? 9.719 9.007 -2.478 1.00 91.12 87 GLU A N 1
ATOM 620 C CA . GLU A 1 87 ? 10.829 8.083 -2.527 1.00 91.12 87 GLU A CA 1
ATOM 621 C C . GLU A 1 87 ? 11.017 7.532 -3.932 1.00 91.12 87 GLU A C 1
ATOM 623 O O . GLU A 1 87 ? 10.076 7.146 -4.622 1.00 91.12 87 GLU A O 1
ATOM 628 N N . THR A 1 88 ? 12.274 7.467 -4.356 1.00 91.88 88 THR A N 1
ATOM 629 C CA . THR A 1 88 ? 12.662 6.895 -5.644 1.00 91.88 88 THR A CA 1
ATOM 630 C C . THR A 1 88 ? 13.486 5.638 -5.416 1.00 91.88 88 THR A C 1
ATOM 632 O O . THR A 1 88 ? 14.501 5.665 -4.715 1.00 91.88 88 THR A O 1
ATOM 635 N N . VAL A 1 89 ? 13.061 4.544 -6.043 1.00 90.44 89 VAL A N 1
ATOM 636 C CA . VAL A 1 89 ? 13.720 3.236 -6.017 1.00 90.44 89 VAL A CA 1
ATOM 637 C C . VAL A 1 89 ? 14.276 2.952 -7.405 1.00 90.44 89 VAL A C 1
ATOM 639 O O . VAL A 1 89 ? 13.575 3.104 -8.404 1.00 90.44 89 VAL A O 1
ATOM 642 N N . ARG A 1 90 ? 15.536 2.521 -7.483 1.00 92.38 90 ARG A N 1
ATOM 643 C CA . ARG A 1 90 ? 16.222 2.223 -8.747 1.00 92.38 90 ARG A CA 1
ATOM 644 C C . ARG A 1 90 ? 16.487 0.726 -8.864 1.00 92.38 90 ARG A C 1
ATOM 646 O O . ARG A 1 90 ? 16.983 0.108 -7.928 1.00 92.38 90 ARG A O 1
ATOM 653 N N . ASN A 1 91 ? 16.193 0.148 -10.025 1.00 90.19 91 ASN A N 1
ATOM 654 C CA . ASN A 1 91 ? 16.540 -1.229 -10.352 1.00 90.19 91 ASN A CA 1
ATOM 655 C C . ASN A 1 91 ? 17.884 -1.244 -11.087 1.00 90.19 91 ASN A C 1
ATOM 657 O O . ASN A 1 91 ? 17.935 -1.119 -12.311 1.00 90.19 91 ASN A O 1
ATOM 661 N N . ALA A 1 92 ? 18.975 -1.385 -10.330 1.00 91.12 92 ALA A N 1
ATOM 662 C CA . ALA A 1 92 ? 20.336 -1.333 -10.868 1.00 91.12 92 ALA A CA 1
ATOM 663 C C . ALA A 1 92 ? 20.579 -2.351 -11.996 1.00 91.12 92 ALA A C 1
ATOM 665 O O . ALA A 1 92 ? 21.275 -2.037 -12.956 1.00 91.12 92 ALA A O 1
ATOM 666 N N . LYS A 1 93 ? 19.963 -3.541 -11.918 1.00 90.75 93 LYS A N 1
ATOM 667 C CA . LYS A 1 93 ? 20.109 -4.585 -12.939 1.00 90.75 93 LYS A CA 1
ATOM 668 C C . LYS A 1 93 ? 19.513 -4.158 -14.279 1.00 90.75 93 LYS A C 1
ATOM 670 O O . LYS A 1 93 ? 20.158 -4.330 -15.297 1.00 90.75 93 LYS A O 1
ATOM 675 N N . VAL A 1 94 ? 18.308 -3.587 -14.274 1.00 91.62 94 VAL A N 1
ATOM 676 C CA . VAL A 1 94 ? 17.669 -3.101 -15.510 1.00 91.62 94 VAL A CA 1
ATOM 677 C C . VAL A 1 94 ? 18.383 -1.858 -16.030 1.00 91.62 94 VAL A C 1
ATOM 679 O O . VAL A 1 94 ? 18.618 -1.743 -17.226 1.00 91.62 94 VAL A O 1
ATOM 682 N N . LEU A 1 95 ? 18.768 -0.939 -15.140 1.00 93.81 95 LEU A N 1
ATOM 683 C CA . LEU A 1 95 ? 19.467 0.291 -15.520 1.00 93.81 95 LEU A CA 1
ATOM 684 C C . LEU A 1 95 ? 20.827 0.030 -16.181 1.00 93.81 95 LEU A C 1
ATOM 686 O O . LEU A 1 95 ? 21.226 0.824 -17.026 1.00 93.81 95 LEU A O 1
ATOM 690 N N . ALA A 1 96 ? 21.514 -1.063 -15.835 1.00 94.75 96 ALA A N 1
ATOM 691 C CA . ALA A 1 96 ? 22.787 -1.440 -16.450 1.00 94.75 96 ALA A CA 1
ATOM 692 C C . ALA A 1 96 ? 22.678 -1.680 -17.968 1.00 94.75 96 ALA A C 1
ATOM 694 O O . ALA A 1 96 ? 23.630 -1.409 -18.698 1.00 94.75 96 ALA A O 1
ATOM 695 N N . ASP A 1 97 ? 21.508 -2.120 -18.440 1.00 94.06 97 ASP A N 1
ATOM 696 C CA . ASP A 1 97 ? 21.246 -2.412 -19.852 1.00 94.06 97 ASP A CA 1
ATOM 697 C C . ASP A 1 97 ? 20.639 -1.210 -20.608 1.00 94.06 97 ASP A C 1
ATOM 699 O O . ASP A 1 97 ? 20.417 -1.268 -21.820 1.00 94.06 97 ASP A O 1
ATOM 703 N N . VAL A 1 98 ? 20.375 -0.092 -19.918 1.00 93.94 98 VAL A N 1
ATOM 704 C CA . VAL A 1 98 ? 19.758 1.108 -20.501 1.00 93.94 98 VAL A CA 1
ATOM 705 C C . VAL A 1 98 ? 20.831 2.125 -20.887 1.00 93.94 98 VAL A C 1
ATOM 707 O O . VAL A 1 98 ? 21.590 2.630 -20.061 1.00 93.94 98 VAL A O 1
ATOM 710 N N . ARG A 1 99 ? 20.863 2.515 -22.164 1.00 93.94 99 ARG A N 1
ATOM 711 C CA . ARG A 1 99 ? 21.741 3.599 -22.628 1.00 93.94 99 ARG A CA 1
ATOM 712 C C . ARG A 1 99 ? 21.305 4.935 -22.016 1.00 93.94 99 ARG A C 1
ATOM 714 O O . ARG A 1 99 ? 20.132 5.285 -22.076 1.00 93.94 99 ARG A O 1
ATOM 721 N N . ASN A 1 100 ? 22.262 5.711 -21.497 1.00 94.62 100 ASN A N 1
ATOM 722 C CA . ASN A 1 100 ? 22.007 6.986 -20.807 1.00 94.62 100 ASN A CA 1
ATOM 723 C C . ASN A 1 100 ? 21.015 6.838 -19.637 1.00 94.62 100 ASN A C 1
ATOM 725 O O . ASN A 1 100 ? 20.143 7.687 -19.443 1.00 94.62 100 ASN A O 1
ATOM 729 N N . ALA A 1 101 ? 21.158 5.747 -18.876 1.00 94.62 101 ALA A N 1
ATOM 730 C CA . ALA A 1 101 ? 20.237 5.326 -17.826 1.00 94.62 101 ALA A CA 1
ATOM 731 C C . ALA A 1 101 ? 19.823 6.450 -16.866 1.00 94.62 101 ALA A C 1
ATOM 733 O O . ALA A 1 101 ? 18.640 6.574 -16.580 1.00 94.62 101 ALA A O 1
ATOM 734 N N . ASP A 1 102 ? 20.748 7.294 -16.400 1.00 95.94 102 ASP A N 1
ATOM 735 C CA . ASP A 1 102 ? 20.420 8.382 -15.466 1.00 95.94 102 ASP A CA 1
ATOM 736 C C . ASP A 1 102 ? 19.487 9.433 -16.069 1.00 95.94 102 ASP A C 1
ATOM 738 O O . ASP A 1 102 ? 18.479 9.784 -15.458 1.00 95.94 102 ASP A O 1
ATOM 742 N N . ALA A 1 103 ? 19.777 9.895 -17.286 1.00 96.44 103 ALA A N 1
ATOM 743 C CA . ALA A 1 103 ? 18.955 10.892 -17.965 1.00 96.44 103 ALA A CA 1
ATOM 744 C C . ALA A 1 103 ? 17.581 10.324 -18.349 1.00 96.44 103 ALA A C 1
ATOM 746 O O . ALA A 1 103 ? 16.555 10.988 -18.193 1.00 96.44 103 ALA A O 1
ATOM 747 N N . VAL A 1 104 ? 17.551 9.075 -18.828 1.00 96.31 104 VAL A N 1
ATOM 748 C CA . VAL A 1 104 ? 16.305 8.372 -19.159 1.00 96.31 104 VAL A CA 1
ATOM 749 C C . VAL A 1 104 ? 15.469 8.162 -17.899 1.00 96.31 104 VAL A C 1
ATOM 751 O O . VAL A 1 104 ? 14.271 8.447 -17.913 1.00 96.31 104 VAL A O 1
ATOM 754 N N . PHE A 1 105 ? 16.102 7.735 -16.806 1.00 97.00 105 PHE A N 1
ATOM 755 C CA . PHE A 1 105 ? 15.451 7.532 -15.523 1.00 97.00 105 PHE A CA 1
ATOM 756 C C . PHE A 1 105 ? 14.854 8.818 -14.972 1.00 97.00 105 PHE A C 1
ATOM 758 O O . PHE A 1 105 ? 13.663 8.833 -14.685 1.00 97.00 105 PHE A O 1
ATOM 765 N N . ALA A 1 106 ? 15.640 9.894 -14.884 1.00 96.50 106 ALA A N 1
ATOM 766 C CA . ALA A 1 106 ? 15.179 11.176 -14.360 1.00 96.50 106 ALA A CA 1
ATOM 767 C C . ALA A 1 106 ? 13.943 11.687 -15.116 1.00 96.50 106 ALA A C 1
ATOM 769 O O . ALA A 1 106 ? 12.931 12.004 -14.499 1.00 96.50 106 ALA A O 1
ATOM 770 N N . ARG A 1 107 ? 13.980 11.658 -16.455 1.00 96.19 107 ARG A N 1
ATOM 771 C CA . ARG A 1 107 ? 12.869 12.115 -17.305 1.00 96.19 107 ARG A CA 1
ATOM 772 C C . ARG A 1 107 ? 11.584 11.308 -17.107 1.00 96.19 107 ARG A C 1
ATOM 774 O O . ARG A 1 107 ? 10.493 11.869 -17.155 1.00 96.19 107 ARG A O 1
ATOM 781 N N . VAL A 1 108 ? 11.682 9.983 -16.983 1.00 96.31 108 VAL A N 1
ATOM 782 C CA . VAL A 1 108 ? 10.490 9.140 -16.782 1.00 96.31 108 VAL A CA 1
ATOM 783 C C . VAL A 1 108 ? 9.994 9.268 -15.344 1.00 96.31 108 VAL A C 1
ATOM 785 O O . VAL A 1 108 ? 8.794 9.408 -15.135 1.00 96.31 108 VAL A O 1
ATOM 788 N N . ALA A 1 109 ? 10.900 9.281 -14.365 1.00 95.75 109 ALA A N 1
ATOM 789 C CA . ALA A 1 109 ? 10.562 9.435 -12.956 1.00 95.75 109 ALA A CA 1
ATOM 790 C C . ALA A 1 109 ? 9.829 10.754 -12.684 1.00 95.75 109 ALA A C 1
ATOM 792 O O . ALA A 1 109 ? 8.830 10.731 -11.978 1.00 95.75 109 ALA A O 1
ATOM 793 N N . GLU A 1 110 ? 10.256 11.862 -13.295 1.00 95.75 110 GLU A N 1
ATOM 794 C CA . GLU A 1 110 ? 9.590 13.167 -13.187 1.00 95.75 110 GLU A CA 1
ATOM 795 C C . GLU A 1 110 ? 8.121 13.102 -13.639 1.00 95.75 110 GLU A C 1
ATOM 797 O O . GLU A 1 110 ? 7.220 13.490 -12.900 1.00 95.75 110 GLU A O 1
ATOM 802 N N . ARG A 1 111 ? 7.850 12.499 -14.804 1.00 94.25 111 ARG A N 1
ATOM 803 C CA . ARG A 1 111 ? 6.476 12.327 -15.315 1.00 94.25 111 ARG A CA 1
ATOM 804 C C . ARG A 1 111 ? 5.622 11.440 -14.413 1.00 94.25 111 ARG A C 1
ATOM 806 O O . ARG A 1 111 ? 4.461 11.742 -14.145 1.00 94.25 111 ARG A O 1
ATOM 813 N N . GLU A 1 112 ? 6.187 10.328 -13.946 1.00 95.56 112 GLU A N 1
ATOM 814 C CA . GLU A 1 112 ? 5.477 9.428 -13.033 1.00 95.56 112 GLU A CA 1
ATOM 815 C C . GLU A 1 112 ? 5.232 10.093 -11.672 1.00 95.56 112 GLU A C 1
ATOM 817 O O . GLU A 1 112 ? 4.201 9.847 -11.047 1.00 95.56 112 GLU A O 1
ATOM 822 N N . GLN A 1 113 ? 6.138 10.969 -11.234 1.00 95.19 113 GLN A N 1
ATOM 823 C CA . GLN A 1 113 ? 6.018 11.744 -10.006 1.00 95.19 113 GLN A CA 1
ATOM 824 C C . GLN A 1 113 ? 4.886 12.775 -10.093 1.00 95.19 113 GLN A C 1
ATOM 826 O O . GLN A 1 113 ? 4.100 12.884 -9.153 1.00 95.19 113 GLN A O 1
ATOM 831 N N . GLU A 1 114 ? 4.747 13.488 -11.212 1.00 93.94 114 GLU A N 1
ATOM 832 C CA . GLU A 1 114 ? 3.638 14.427 -11.434 1.00 93.94 114 GLU A CA 1
ATOM 833 C C . GLU A 1 114 ? 2.272 13.732 -11.321 1.00 93.94 114 GLU A C 1
ATOM 835 O O . GLU A 1 114 ? 1.385 14.188 -10.591 1.00 93.94 114 GLU A O 1
ATOM 840 N N . GLU A 1 115 ? 2.107 12.585 -11.986 1.00 93.81 115 GLU A N 1
ATOM 841 C CA . GLU A 1 115 ? 0.866 11.806 -11.917 1.00 93.81 115 GLU A CA 1
ATOM 842 C C . GLU A 1 115 ? 0.634 11.215 -10.521 1.00 93.81 115 GLU A C 1
ATOM 844 O O . GLU A 1 115 ? -0.505 11.142 -10.047 1.00 93.81 115 GLU A O 1
ATOM 849 N N . LEU A 1 116 ? 1.705 10.797 -9.846 1.00 93.38 116 LEU A N 1
ATOM 850 C CA . LEU A 1 116 ? 1.653 10.300 -8.478 1.00 93.38 116 LEU A CA 1
ATOM 851 C C . LEU A 1 116 ? 1.141 11.381 -7.515 1.00 93.38 116 LEU A C 1
ATOM 853 O O . LEU A 1 116 ? 0.182 11.122 -6.788 1.00 93.38 116 LEU A O 1
ATOM 857 N N . VAL A 1 117 ? 1.684 12.601 -7.586 1.00 91.56 117 VAL A N 1
ATOM 858 C CA . VAL A 1 117 ? 1.241 13.752 -6.777 1.00 91.56 117 VAL A CA 1
ATOM 859 C C . VAL A 1 117 ? -0.202 14.132 -7.103 1.00 91.56 117 VAL A C 1
ATOM 861 O O . VAL A 1 117 ? -0.993 14.411 -6.199 1.00 91.56 117 VAL A O 1
ATOM 864 N N . ARG A 1 118 ? -0.588 14.118 -8.386 1.00 91.94 118 ARG A N 1
ATOM 865 C CA . ARG A 1 118 ? -1.964 14.420 -8.802 1.00 91.94 118 ARG A CA 1
ATOM 866 C C . ARG A 1 118 ? -2.969 13.449 -8.175 1.00 91.94 118 ARG A C 1
ATOM 868 O O . ARG A 1 118 ? -3.994 13.887 -7.653 1.00 91.94 118 ARG A O 1
ATOM 875 N N . ARG A 1 119 ? -2.686 12.141 -8.213 1.00 91.00 119 ARG A N 1
ATOM 876 C CA . ARG A 1 119 ? -3.559 11.114 -7.616 1.00 91.00 119 ARG A CA 1
ATOM 877 C C . ARG A 1 119 ? -3.542 11.139 -6.096 1.00 91.00 119 ARG A C 1
ATOM 879 O O . ARG A 1 119 ? -4.589 10.955 -5.488 1.00 91.00 119 ARG A O 1
ATOM 886 N N . GLU A 1 120 ? -2.387 11.386 -5.489 1.00 90.06 120 GLU A N 1
ATOM 887 C CA . GLU A 1 120 ? -2.290 11.528 -4.041 1.00 90.06 120 GLU A CA 1
ATOM 888 C C . GLU A 1 120 ? -3.195 12.656 -3.537 1.00 90.06 120 GLU A C 1
ATOM 890 O O . GLU A 1 120 ? -4.015 12.434 -2.649 1.00 90.06 120 GLU A O 1
ATOM 895 N N . ARG A 1 121 ? -3.122 13.841 -4.158 1.00 89.56 121 ARG A N 1
ATOM 896 C CA . ARG A 1 121 ? -3.996 14.975 -3.816 1.00 89.56 121 ARG A CA 1
ATOM 897 C C . ARG A 1 121 ? -5.474 14.626 -3.969 1.00 89.56 121 ARG A C 1
ATOM 899 O O . ARG A 1 121 ? -6.277 14.997 -3.117 1.00 89.56 121 ARG A O 1
ATOM 906 N N . LEU A 1 122 ? -5.824 13.896 -5.031 1.00 90.00 122 LEU A N 1
ATOM 907 C CA . LEU A 1 122 ? -7.193 13.444 -5.272 1.00 90.00 122 LEU A CA 1
ATOM 908 C C . LEU A 1 122 ? -7.701 12.512 -4.165 1.00 90.00 122 LEU A C 1
ATOM 910 O O . LEU A 1 122 ? -8.848 12.650 -3.751 1.00 90.00 122 LEU A O 1
ATOM 914 N N . TYR A 1 123 ? -6.885 11.560 -3.708 1.00 89.06 123 TYR A N 1
ATOM 915 C CA . TYR A 1 123 ? -7.304 10.588 -2.695 1.00 89.06 123 TYR A CA 1
ATOM 916 C C . TYR A 1 123 ? -7.281 11.148 -1.276 1.00 89.06 123 TYR A C 1
ATOM 918 O O . TYR A 1 123 ? -8.159 10.806 -0.491 1.00 89.06 123 TYR A O 1
ATOM 926 N N . ARG A 1 124 ? -6.301 11.999 -0.951 1.00 83.94 124 ARG A N 1
ATOM 927 C CA . ARG A 1 124 ? -6.137 12.559 0.396 1.00 83.94 124 ARG A CA 1
ATOM 928 C C . ARG A 1 124 ? -7.102 13.699 0.703 1.00 83.94 124 ARG A C 1
ATOM 930 O O . ARG A 1 124 ? -7.397 13.913 1.868 1.00 83.94 124 ARG A O 1
ATOM 937 N N . GLU A 1 125 ? -7.564 14.450 -0.298 1.00 85.19 125 GLU A N 1
ATOM 938 C CA . GLU A 1 125 ? -8.494 15.582 -0.111 1.00 85.19 125 GLU A CA 1
ATOM 939 C C . GLU A 1 125 ? -8.064 16.604 0.963 1.00 85.19 125 GLU A C 1
ATOM 941 O O . GLU A 1 125 ? -8.897 17.202 1.636 1.00 85.19 125 GLU A O 1
ATOM 946 N N . GLY A 1 126 ? -6.756 16.812 1.136 1.00 76.81 126 GLY A N 1
ATOM 947 C CA . GLY A 1 126 ? -6.214 17.712 2.160 1.00 76.81 126 GLY A CA 1
ATOM 948 C C . GLY A 1 126 ? -5.857 17.039 3.489 1.00 76.81 126 GLY A C 1
ATOM 949 O O . GLY A 1 126 ? -5.232 17.685 4.325 1.00 76.81 126 GLY A O 1
ATOM 950 N N . LEU A 1 127 ? -6.158 15.748 3.674 1.00 78.44 127 LEU A N 1
ATOM 951 C CA . LEU A 1 127 ? -5.663 14.972 4.812 1.00 78.44 127 LEU A CA 1
ATOM 952 C C . LEU A 1 127 ? -4.143 14.790 4.729 1.00 78.44 127 LEU A C 1
ATOM 954 O O . LEU A 1 127 ? -3.601 14.380 3.697 1.00 78.44 127 LEU A O 1
ATOM 958 N N . GLY A 1 128 ? -3.461 15.052 5.844 1.00 82.12 128 GLY A N 1
ATOM 959 C CA . GLY A 1 128 ? -2.027 14.819 5.973 1.00 82.12 128 GLY A CA 1
ATOM 960 C C . GLY A 1 128 ? -1.657 13.326 5.904 1.00 82.12 128 GLY A C 1
ATOM 961 O O . GLY A 1 128 ? -2.443 12.465 6.324 1.00 82.12 128 GLY A O 1
ATOM 962 N N . PRO A 1 129 ? -0.465 12.997 5.379 1.00 83.88 129 PRO A N 1
ATOM 963 C CA . PRO A 1 129 ? 0.076 11.642 5.420 1.00 83.88 129 PRO A CA 1
ATOM 964 C C . PRO A 1 129 ? 0.356 11.190 6.853 1.00 83.88 129 PRO A C 1
ATOM 966 O O . PRO A 1 129 ? 0.621 12.016 7.723 1.00 83.88 129 PRO A O 1
ATOM 969 N N . LEU A 1 130 ? 0.286 9.878 7.100 1.00 84.06 130 LEU A N 1
ATOM 970 C CA . LEU A 1 130 ? 0.743 9.323 8.380 1.00 84.06 130 LEU A CA 1
ATOM 971 C C . LEU A 1 130 ? 2.243 9.115 8.384 1.00 84.06 130 LEU A C 1
ATOM 973 O O . LEU A 1 130 ? 2.826 8.696 7.385 1.00 84.06 130 LEU A O 1
ATOM 977 N N . GLU A 1 131 ? 2.831 9.372 9.546 1.00 87.88 131 GLU A N 1
ATOM 978 C CA . GLU A 1 131 ? 4.245 9.153 9.789 1.00 87.88 131 GLU A CA 1
ATOM 979 C C . GLU A 1 131 ? 4.569 7.657 9.717 1.00 87.88 131 GLU A C 1
ATOM 981 O O . GLU A 1 131 ? 3.920 6.828 10.358 1.00 87.88 131 GLU A O 1
ATOM 986 N N . VAL A 1 132 ? 5.574 7.316 8.912 1.00 92.25 132 VAL A N 1
ATOM 987 C CA . VAL A 1 132 ? 6.002 5.927 8.681 1.00 92.25 132 VAL A CA 1
ATOM 988 C C . VAL A 1 132 ? 7.281 5.599 9.447 1.00 92.25 132 VAL A C 1
ATOM 990 O O . VAL A 1 132 ? 7.519 4.432 9.770 1.00 92.25 132 VAL A O 1
ATOM 993 N N . SER A 1 133 ? 8.105 6.601 9.759 1.00 92.19 133 SER A N 1
ATOM 994 C CA . SER A 1 133 ? 9.380 6.387 10.436 1.00 92.19 133 SER A CA 1
ATOM 995 C C . SER A 1 133 ? 9.173 5.728 11.802 1.00 92.19 133 SER A C 1
ATOM 997 O O . SER A 1 133 ? 8.382 6.183 12.625 1.00 92.19 133 SER A O 1
ATOM 999 N N . GLY A 1 134 ? 9.852 4.603 12.037 1.00 92.50 134 GLY A N 1
ATOM 1000 C CA . GLY A 1 134 ? 9.731 3.808 13.260 1.00 92.50 134 GLY A CA 1
ATOM 1001 C C . GLY A 1 134 ? 8.445 2.979 13.381 1.00 92.50 134 GLY A C 1
ATOM 1002 O O . GLY A 1 134 ? 8.367 2.123 14.266 1.00 92.50 134 GLY A O 1
ATOM 1003 N N . ALA A 1 135 ? 7.465 3.147 12.490 1.00 93.12 135 ALA A N 1
ATOM 1004 C CA . ALA A 1 135 ? 6.189 2.442 12.562 1.00 93.12 135 ALA A CA 1
ATOM 1005 C C . ALA A 1 135 ? 6.306 0.968 12.139 1.00 93.12 135 ALA A C 1
ATOM 1007 O O . ALA A 1 135 ? 7.089 0.606 11.256 1.00 93.12 135 ALA A O 1
ATOM 1008 N N . THR A 1 136 ? 5.474 0.117 12.745 1.00 95.69 136 THR A N 1
ATOM 1009 C CA . THR A 1 136 ? 5.183 -1.218 12.210 1.00 95.69 136 THR A CA 1
ATOM 1010 C C . THR A 1 136 ? 4.060 -1.095 11.188 1.00 95.69 136 THR A C 1
ATOM 1012 O O . THR A 1 136 ? 2.961 -0.667 11.524 1.00 95.69 136 THR A O 1
ATOM 1015 N N . VAL A 1 137 ? 4.332 -1.469 9.943 1.00 96.88 137 VAL A N 1
ATOM 1016 C CA . VAL A 1 137 ? 3.451 -1.234 8.797 1.00 96.88 137 VAL A CA 1
ATOM 1017 C C . VAL A 1 137 ? 2.870 -2.544 8.275 1.00 96.88 137 VAL A C 1
ATOM 1019 O O . VAL A 1 137 ? 3.599 -3.522 8.110 1.00 96.88 137 VAL A O 1
ATOM 1022 N N . VAL A 1 138 ? 1.582 -2.542 7.926 1.00 98.12 138 VAL A N 1
ATOM 1023 C CA . VAL A 1 138 ? 0.949 -3.591 7.115 1.00 98.12 138 VAL A CA 1
ATOM 1024 C C . VAL A 1 138 ? 0.603 -3.016 5.750 1.00 98.12 138 VAL A C 1
ATOM 1026 O O . VAL A 1 138 ? -0.290 -2.179 5.645 1.00 98.12 138 VAL A O 1
ATOM 1029 N N . ILE A 1 139 ? 1.279 -3.475 4.697 1.00 98.12 139 ILE A N 1
ATOM 1030 C CA . ILE A 1 139 ? 0.950 -3.096 3.323 1.00 98.12 139 ILE A CA 1
ATOM 1031 C C . ILE A 1 139 ? -0.038 -4.086 2.699 1.00 98.12 139 ILE A C 1
ATOM 1033 O O . ILE A 1 139 ? 0.208 -5.294 2.704 1.00 98.12 139 ILE A O 1
ATOM 1037 N N . ILE A 1 140 ? -1.145 -3.571 2.154 1.00 98.50 140 ILE A N 1
ATOM 1038 C CA . ILE A 1 140 ? -2.285 -4.366 1.678 1.00 98.50 140 ILE A CA 1
ATOM 1039 C C . ILE A 1 140 ? -2.610 -4.085 0.208 1.00 98.50 140 ILE A C 1
ATOM 1041 O O . ILE A 1 140 ? -2.708 -2.928 -0.201 1.00 98.50 140 ILE A O 1
ATOM 1045 N N . ASP A 1 141 ? -2.850 -5.149 -0.562 1.00 98.06 141 ASP A N 1
ATOM 1046 C CA . ASP A 1 141 ? -3.454 -5.099 -1.904 1.00 98.06 141 ASP A CA 1
ATOM 1047 C C . ASP A 1 141 ? -4.629 -6.090 -2.024 1.00 98.06 141 ASP A C 1
ATOM 1049 O O . ASP A 1 141 ? -4.785 -6.971 -1.175 1.00 98.06 141 ASP A O 1
ATOM 1053 N N . ASP A 1 142 ? -5.453 -5.979 -3.072 1.00 97.06 142 ASP A N 1
ATOM 1054 C CA . ASP A 1 142 ? -6.542 -6.938 -3.336 1.00 97.06 142 ASP A CA 1
ATOM 1055 C C . ASP A 1 142 ? -6.075 -8.243 -3.984 1.00 97.06 142 ASP A C 1
ATOM 1057 O O . ASP A 1 142 ? -6.755 -9.260 -3.927 1.00 97.06 142 ASP A O 1
ATOM 1061 N N . GLY A 1 143 ? -4.866 -8.275 -4.514 1.00 96.94 143 GLY A N 1
ATOM 1062 C CA . GLY A 1 143 ? -4.212 -9.509 -4.895 1.00 96.94 143 GLY A CA 1
ATOM 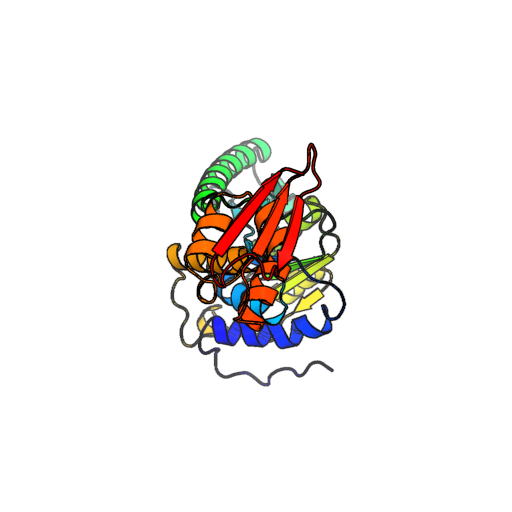1063 C C . GLY A 1 143 ? -2.944 -9.231 -5.662 1.00 96.94 143 GLY A C 1
ATOM 1064 O O . GLY A 1 143 ? -2.750 -8.162 -6.235 1.00 96.94 143 GLY A O 1
ATOM 1065 N N . VAL A 1 144 ? -2.051 -10.211 -5.675 1.00 96.94 144 VAL A N 1
ATOM 1066 C CA . VAL A 1 144 ? -0.698 -9.991 -6.168 1.00 96.94 144 VAL A CA 1
ATOM 1067 C C . VAL A 1 144 ? -0.372 -10.969 -7.281 1.00 96.94 144 VAL A C 1
ATOM 1069 O O . VAL A 1 144 ? -0.223 -12.166 -7.054 1.00 96.94 144 VAL A O 1
ATOM 1072 N N . ALA A 1 145 ? -0.216 -10.431 -8.493 1.00 92.25 145 ALA A N 1
ATOM 1073 C CA . ALA A 1 145 ? 0.197 -11.205 -9.659 1.00 92.25 145 ALA A CA 1
ATOM 1074 C C . ALA A 1 145 ? 1.725 -11.339 -9.757 1.00 92.25 145 ALA A C 1
ATOM 1076 O O . ALA A 1 145 ? 2.267 -12.425 -9.603 1.00 92.25 145 ALA A O 1
ATOM 1077 N N . THR A 1 146 ? 2.426 -10.228 -10.003 1.00 89.62 146 THR A N 1
ATOM 1078 C CA . THR A 1 146 ? 3.897 -10.200 -10.133 1.00 89.62 146 THR A CA 1
ATOM 1079 C C . THR A 1 146 ? 4.599 -9.689 -8.879 1.00 89.62 146 THR A C 1
ATOM 1081 O O . THR A 1 146 ? 5.786 -9.930 -8.695 1.00 89.62 146 THR A O 1
ATOM 1084 N N . GLY A 1 147 ? 3.888 -8.940 -8.031 1.00 91.25 147 GLY A N 1
ATOM 1085 C CA . GLY A 1 147 ? 4.456 -8.300 -6.844 1.00 91.25 147 GLY A CA 1
ATOM 1086 C C . GLY A 1 147 ? 5.230 -7.013 -7.105 1.00 91.25 147 GLY A C 1
ATOM 1087 O O . GLY A 1 147 ? 5.650 -6.384 -6.143 1.00 91.25 147 GLY A O 1
ATOM 1088 N N . ALA A 1 148 ? 5.387 -6.569 -8.358 1.00 89.12 148 ALA A N 1
ATOM 1089 C CA . ALA A 1 148 ? 6.240 -5.422 -8.687 1.00 89.12 148 ALA A CA 1
ATOM 1090 C C . ALA A 1 148 ? 5.857 -4.135 -7.929 1.00 89.12 148 ALA A C 1
ATOM 1092 O O . ALA A 1 148 ? 6.724 -3.478 -7.357 1.00 89.12 148 ALA A O 1
ATOM 1093 N N . THR A 1 149 ? 4.564 -3.798 -7.881 1.00 91.38 149 THR A N 1
ATOM 1094 C CA . THR A 1 149 ? 4.061 -2.622 -7.149 1.00 91.38 149 THR A CA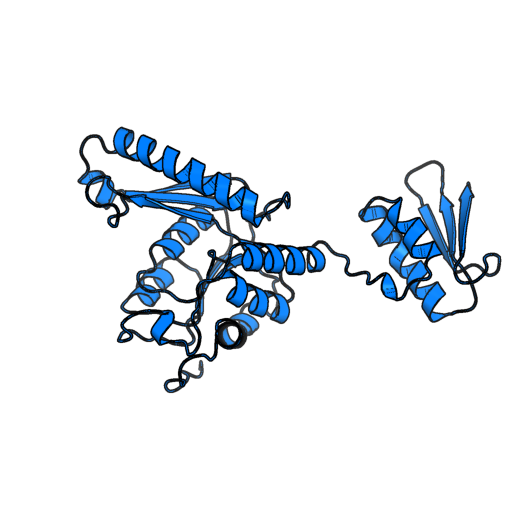 1
ATOM 1095 C C . THR A 1 149 ? 4.308 -2.747 -5.646 1.00 91.38 149 THR A C 1
ATOM 1097 O O . THR A 1 149 ? 4.797 -1.809 -5.022 1.00 91.38 149 THR A O 1
ATOM 1100 N N . MET A 1 150 ? 4.027 -3.919 -5.074 1.00 95.44 150 MET A N 1
ATOM 1101 C CA . MET A 1 150 ? 4.213 -4.174 -3.646 1.00 95.44 150 MET A CA 1
ATOM 1102 C C . MET A 1 150 ? 5.692 -4.140 -3.254 1.00 95.44 150 MET A C 1
ATOM 1104 O O . MET A 1 150 ? 6.041 -3.504 -2.270 1.00 95.44 150 MET A O 1
ATOM 1108 N N . LEU A 1 151 ? 6.581 -4.734 -4.052 1.00 93.88 151 LEU A N 1
ATOM 1109 C CA . LEU A 1 151 ? 8.031 -4.684 -3.836 1.00 93.88 151 LEU A CA 1
ATOM 1110 C C . LEU A 1 151 ? 8.579 -3.256 -3.902 1.00 93.88 151 LEU A C 1
ATOM 1112 O O . LEU A 1 151 ? 9.408 -2.880 -3.075 1.00 93.88 151 LEU A O 1
ATOM 1116 N N . ALA A 1 152 ? 8.104 -2.449 -4.852 1.00 91.69 152 ALA A N 1
ATOM 1117 C CA . ALA A 1 152 ? 8.470 -1.040 -4.933 1.00 91.69 152 ALA A CA 1
ATOM 1118 C C . ALA A 1 152 ? 8.020 -0.260 -3.686 1.00 91.69 152 ALA A C 1
ATOM 1120 O O . ALA A 1 152 ? 8.800 0.516 -3.137 1.00 91.69 152 ALA A O 1
ATOM 1121 N N . ALA A 1 153 ? 6.801 -0.514 -3.205 1.00 94.19 153 ALA A N 1
ATOM 1122 C CA . ALA A 1 153 ? 6.305 0.070 -1.965 1.00 94.19 153 ALA A CA 1
ATOM 1123 C C . ALA A 1 153 ? 7.136 -0.367 -0.750 1.00 94.19 153 ALA A C 1
ATOM 1125 O O . ALA A 1 153 ? 7.547 0.475 0.037 1.00 94.19 153 ALA A O 1
ATOM 1126 N N . ILE A 1 154 ? 7.444 -1.663 -0.622 1.00 95.88 154 ILE A N 1
ATOM 1127 C CA . ILE A 1 154 ? 8.274 -2.215 0.460 1.00 95.88 154 ILE A CA 1
ATOM 1128 C C . ILE A 1 154 ? 9.654 -1.549 0.480 1.00 95.88 154 ILE A C 1
ATOM 1130 O O . ILE A 1 154 ? 10.115 -1.118 1.535 1.00 95.88 154 ILE A O 1
ATOM 1134 N N . ALA A 1 155 ? 10.304 -1.420 -0.680 1.00 92.62 155 ALA A N 1
ATOM 1135 C CA . ALA A 1 155 ? 11.606 -0.765 -0.782 1.00 92.62 155 ALA A CA 1
ATOM 1136 C C . ALA A 1 155 ? 11.549 0.707 -0.338 1.00 92.62 155 ALA A C 1
ATOM 1138 O O . ALA A 1 155 ? 12.432 1.171 0.386 1.00 92.62 155 ALA A O 1
ATOM 1139 N N . ALA A 1 156 ? 10.495 1.429 -0.725 1.00 91.50 156 ALA A N 1
ATOM 1140 C CA . ALA A 1 156 ? 10.285 2.808 -0.307 1.00 91.50 156 ALA A CA 1
ATOM 1141 C C . ALA A 1 156 ? 9.963 2.925 1.199 1.00 91.50 156 ALA A C 1
ATOM 1143 O O . ALA A 1 156 ? 10.533 3.780 1.867 1.00 91.50 156 ALA A O 1
ATOM 1144 N N . LEU A 1 157 ? 9.155 2.021 1.766 1.00 94.25 157 LEU A N 1
ATOM 1145 C CA . LEU A 1 157 ? 8.863 1.960 3.207 1.00 94.25 157 LEU A CA 1
ATOM 1146 C C . LEU A 1 157 ? 10.120 1.714 4.049 1.00 94.25 157 LEU A C 1
ATOM 1148 O O . LEU A 1 157 ? 10.305 2.350 5.084 1.00 94.25 157 LEU A O 1
ATOM 1152 N N . ARG A 1 158 ? 11.011 0.821 3.597 1.00 93.50 158 ARG A N 1
ATOM 1153 C CA . ARG A 1 158 ? 12.308 0.602 4.257 1.00 93.50 158 ARG A CA 1
ATOM 1154 C C . ARG A 1 158 ? 13.156 1.867 4.249 1.00 93.50 158 ARG A C 1
ATOM 1156 O O . ARG A 1 158 ? 13.735 2.212 5.273 1.00 93.50 158 ARG A O 1
ATOM 1163 N N . LYS A 1 159 ? 13.209 2.571 3.115 1.00 90.19 159 LYS A N 1
ATOM 1164 C CA . LYS A 1 159 ? 13.951 3.833 2.996 1.00 90.19 159 LYS A CA 1
ATOM 1165 C C . LYS A 1 159 ? 13.350 4.947 3.863 1.00 90.19 159 LYS A C 1
ATOM 1167 O O . LYS A 1 159 ? 14.107 5.720 4.437 1.00 90.19 159 LYS A O 1
ATOM 1172 N N . ALA A 1 160 ? 12.026 4.963 4.018 1.00 90.12 160 ALA A N 1
ATOM 1173 C CA . ALA A 1 160 ? 11.294 5.861 4.912 1.00 90.12 160 ALA A CA 1
ATOM 1174 C C . ALA A 1 160 ? 11.411 5.490 6.408 1.00 90.12 160 ALA A C 1
ATOM 1176 O O . ALA A 1 160 ? 10.841 6.174 7.253 1.00 90.12 160 ALA A O 1
ATOM 1177 N N . GLY A 1 161 ? 12.143 4.425 6.760 1.00 92.31 161 GLY A N 1
ATOM 1178 C CA . GLY A 1 161 ? 12.450 4.088 8.151 1.00 92.31 161 GLY A CA 1
ATOM 1179 C C . GLY A 1 161 ? 11.402 3.238 8.874 1.00 92.31 161 GLY A C 1
ATOM 1180 O O . GLY A 1 161 ? 11.414 3.210 10.104 1.00 92.31 161 GLY A O 1
ATOM 1181 N N . ALA A 1 162 ? 10.516 2.530 8.164 1.00 95.56 162 ALA A N 1
ATOM 1182 C CA . ALA A 1 162 ? 9.588 1.584 8.795 1.00 95.56 162 ALA A CA 1
AT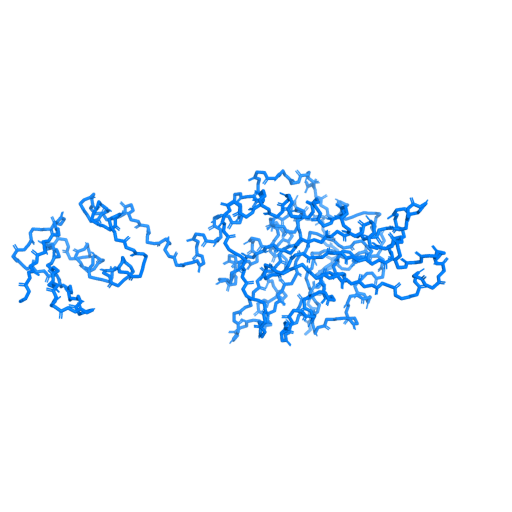OM 1183 C C . ALA A 1 162 ? 10.350 0.492 9.577 1.00 95.56 162 ALA A C 1
ATOM 1185 O O . ALA A 1 162 ? 11.235 -0.175 9.028 1.00 95.56 162 ALA A O 1
ATOM 1186 N N . SER A 1 163 ? 9.988 0.282 10.847 1.00 95.25 163 SER A N 1
ATOM 1187 C CA . SER A 1 163 ? 10.698 -0.635 11.755 1.00 95.25 163 SER A CA 1
ATOM 1188 C C . SER A 1 163 ? 10.387 -2.104 11.477 1.00 95.25 163 SER A C 1
ATOM 1190 O O . SER A 1 163 ? 11.266 -2.958 11.580 1.00 95.25 163 SER A O 1
ATOM 1192 N N . ARG A 1 164 ? 9.148 -2.3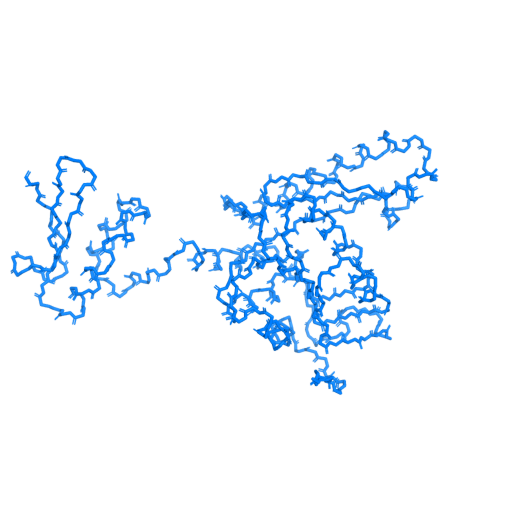94 11.069 1.00 96.88 164 ARG A N 1
ATOM 1193 C CA . ARG A 1 164 ? 8.685 -3.715 10.637 1.00 96.88 164 ARG A CA 1
ATOM 1194 C C . ARG A 1 164 ? 7.688 -3.551 9.496 1.00 96.88 164 ARG A C 1
ATOM 1196 O O . ARG A 1 164 ? 6.850 -2.657 9.535 1.00 96.88 164 ARG A O 1
ATOM 1203 N N . ILE A 1 165 ? 7.770 -4.405 8.488 1.00 98.06 165 ILE A N 1
ATOM 1204 C CA . ILE A 1 165 ? 6.890 -4.418 7.323 1.00 98.06 165 ILE A CA 1
ATOM 1205 C C . ILE A 1 165 ? 6.276 -5.805 7.204 1.00 98.06 165 ILE A C 1
ATOM 1207 O O . ILE A 1 165 ? 6.979 -6.800 7.022 1.00 98.06 165 ILE A O 1
ATOM 1211 N N . VAL A 1 166 ? 4.950 -5.840 7.246 1.00 98.25 166 VAL A N 1
ATOM 1212 C CA . VAL A 1 166 ? 4.132 -7.014 6.962 1.00 98.25 166 VAL A CA 1
ATOM 1213 C C . VAL A 1 166 ? 3.437 -6.792 5.627 1.00 98.25 166 VAL A C 1
ATOM 1215 O O . VAL A 1 166 ? 2.708 -5.818 5.460 1.00 98.25 166 VAL A O 1
ATOM 1218 N N . ALA A 1 167 ? 3.649 -7.684 4.664 1.00 98.38 167 ALA A N 1
ATOM 1219 C CA . ALA A 1 167 ? 2.871 -7.677 3.429 1.00 98.38 167 ALA A CA 1
ATOM 1220 C C . ALA A 1 167 ? 1.649 -8.584 3.571 1.00 98.38 167 ALA A C 1
ATOM 1222 O O . ALA A 1 167 ? 1.742 -9.687 4.108 1.00 98.38 167 ALA A O 1
ATOM 1223 N N . ALA A 1 168 ? 0.505 -8.143 3.061 1.00 98.38 168 ALA A N 1
ATOM 1224 C CA . ALA A 1 168 ? -0.721 -8.922 3.091 1.00 98.38 168 ALA A CA 1
ATOM 1225 C C . ALA A 1 168 ? -1.518 -8.736 1.798 1.00 98.38 168 ALA A C 1
ATOM 1227 O O . ALA A 1 168 ? -1.728 -7.622 1.328 1.00 98.38 168 ALA A O 1
ATOM 1228 N N . ALA A 1 169 ? -1.992 -9.835 1.224 1.00 98.19 169 ALA A N 1
ATOM 1229 C CA . ALA A 1 169 ? -2.988 -9.793 0.161 1.00 98.19 169 ALA A CA 1
ATOM 1230 C C . ALA A 1 169 ? -3.819 -11.076 0.190 1.00 98.19 169 ALA A C 1
ATOM 1232 O O . ALA A 1 169 ? -3.287 -12.125 0.562 1.00 98.19 169 ALA A O 1
ATOM 1233 N N . PRO A 1 170 ? -5.112 -11.036 -0.171 1.00 96.81 170 PRO A N 1
ATOM 1234 C CA . PRO A 1 170 ? -5.970 -12.212 -0.073 1.00 96.81 170 PRO A CA 1
ATOM 1235 C C . PRO A 1 170 ? -5.511 -13.357 -0.979 1.00 96.81 170 PRO A C 1
ATOM 1237 O O . PRO A 1 170 ? -5.643 -14.520 -0.610 1.00 96.81 170 PRO A O 1
ATOM 1240 N N . VAL A 1 171 ? -4.944 -13.034 -2.146 1.00 96.62 171 VAL A N 1
ATOM 1241 C CA . VAL A 1 171 ? -4.493 -14.015 -3.136 1.00 96.62 171 VAL A CA 1
ATOM 1242 C C . VAL A 1 171 ? -3.140 -13.644 -3.742 1.00 96.62 171 VAL A C 1
ATOM 1244 O O . VAL A 1 171 ? -2.901 -12.488 -4.099 1.00 96.62 171 VAL A O 1
ATOM 1247 N N . PHE A 1 172 ? -2.267 -14.640 -3.902 1.00 96.25 172 PHE A N 1
ATOM 1248 C CA . PHE A 1 172 ? -0.984 -14.513 -4.600 1.00 96.25 172 PHE A CA 1
ATOM 1249 C C . PHE A 1 172 ? -0.893 -15.501 -5.764 1.00 96.25 172 PHE A C 1
ATOM 1251 O O . PHE A 1 172 ? -1.185 -16.687 -5.597 1.00 96.25 172 PHE A O 1
ATOM 1258 N N . LEU A 1 173 ? -0.444 -15.013 -6.922 1.00 94.56 173 LEU A N 1
ATOM 1259 C CA . LEU A 1 173 ? -0.224 -15.803 -8.135 1.00 94.56 173 LEU A CA 1
ATOM 1260 C C . LEU A 1 173 ? 1.258 -16.118 -8.341 1.00 94.56 173 LEU A C 1
ATOM 1262 O O . LEU A 1 173 ? 2.142 -15.451 -7.792 1.00 94.56 173 LEU A O 1
ATOM 1266 N N . GLY A 1 174 ? 1.516 -17.115 -9.190 1.00 92.12 174 GLY A N 1
ATOM 1267 C CA . GLY A 1 174 ? 2.852 -17.540 -9.590 1.00 92.12 174 GLY A CA 1
ATOM 1268 C C . GLY A 1 174 ? 3.834 -17.608 -8.417 1.00 92.12 174 GLY A C 1
ATOM 1269 O O . GLY A 1 174 ? 3.579 -18.249 -7.398 1.00 92.12 174 GLY A O 1
ATOM 1270 N N . SER A 1 175 ? 4.964 -16.916 -8.564 1.00 91.62 175 SER A N 1
ATOM 1271 C CA . SER A 1 175 ? 6.031 -16.854 -7.560 1.00 91.62 175 SER A CA 1
ATOM 1272 C C . SER A 1 175 ? 5.984 -15.609 -6.666 1.00 91.62 175 SER A C 1
ATOM 1274 O O . SER A 1 175 ? 6.903 -15.416 -5.869 1.00 91.62 175 SER A O 1
ATOM 1276 N N . ALA A 1 176 ? 4.962 -14.751 -6.778 1.00 93.25 176 ALA A N 1
ATOM 1277 C CA . ALA A 1 176 ? 4.976 -13.432 -6.140 1.00 93.25 176 ALA A CA 1
ATOM 1278 C C . ALA A 1 176 ? 5.110 -13.500 -4.613 1.00 93.25 176 ALA A C 1
ATOM 1280 O O . ALA A 1 176 ? 5.866 -12.725 -4.032 1.00 93.25 176 ALA A O 1
ATOM 1281 N N . ALA A 1 177 ? 4.439 -14.463 -3.971 1.00 95.69 177 ALA A N 1
ATOM 1282 C CA . ALA A 1 177 ? 4.545 -14.671 -2.527 1.00 95.69 177 ALA A CA 1
ATOM 1283 C C . ALA A 1 177 ? 5.993 -14.952 -2.092 1.00 95.69 177 ALA A C 1
ATOM 1285 O O . ALA A 1 177 ? 6.481 -14.341 -1.147 1.00 95.69 177 ALA A O 1
ATOM 1286 N N . ALA A 1 178 ? 6.703 -15.828 -2.810 1.00 95.00 178 ALA A N 1
ATOM 1287 C CA . ALA A 1 178 ? 8.089 -16.167 -2.494 1.00 95.00 178 ALA A CA 1
ATOM 1288 C C . ALA A 1 178 ? 9.027 -14.964 -2.679 1.00 95.00 178 ALA A C 1
ATOM 1290 O O . ALA A 1 178 ? 9.893 -14.719 -1.842 1.00 95.00 178 ALA A O 1
ATOM 1291 N N . THR A 1 179 ? 8.832 -14.183 -3.747 1.00 93.44 179 THR A N 1
ATOM 1292 C CA . THR A 1 179 ? 9.627 -12.973 -3.999 1.00 93.44 179 THR A CA 1
ATOM 1293 C C . THR A 1 179 ? 9.397 -11.906 -2.926 1.00 93.44 179 THR A C 1
ATOM 1295 O O . THR A 1 179 ? 10.353 -11.300 -2.449 1.00 93.44 179 THR A O 1
ATOM 1298 N N . ILE A 1 180 ? 8.144 -11.691 -2.516 1.00 96.88 180 ILE A N 1
ATOM 1299 C CA . ILE A 1 180 ? 7.798 -10.692 -1.498 1.00 96.88 180 ILE A CA 1
ATOM 1300 C C . ILE A 1 180 ? 8.272 -11.121 -0.115 1.00 96.88 180 ILE A C 1
ATOM 1302 O O . ILE A 1 180 ? 8.849 -10.295 0.585 1.00 96.88 180 ILE A O 1
ATOM 1306 N N . GLN A 1 181 ? 8.112 -12.396 0.255 1.00 97.31 181 GLN A N 1
ATOM 1307 C CA . GLN A 1 181 ? 8.561 -12.929 1.546 1.00 97.31 181 GLN A CA 1
ATOM 1308 C C . GLN A 1 181 ? 10.046 -12.651 1.815 1.00 97.31 181 GLN A C 1
ATOM 1310 O O . GLN A 1 181 ? 10.422 -12.425 2.960 1.00 97.31 181 GLN A O 1
ATOM 1315 N N . ALA A 1 182 ? 10.887 -12.633 0.776 1.00 96.19 182 ALA A N 1
ATOM 1316 C CA . ALA A 1 182 ? 12.312 -12.327 0.904 1.00 96.19 182 ALA A CA 1
ATOM 1317 C C . ALA A 1 182 ? 12.614 -10.847 1.231 1.00 96.19 182 ALA A C 1
ATOM 1319 O O . ALA A 1 182 ? 13.758 -10.515 1.525 1.00 96.19 182 ALA A O 1
ATOM 1320 N N . SER A 1 183 ? 11.618 -9.959 1.148 1.00 95.75 183 SER A N 1
ATOM 1321 C CA . SER A 1 183 ? 11.771 -8.503 1.308 1.00 95.75 183 SER A CA 1
ATOM 1322 C C . SER A 1 183 ? 11.023 -7.930 2.522 1.00 95.75 183 SER A C 1
ATOM 1324 O O . SER A 1 183 ? 11.136 -6.734 2.799 1.00 95.75 183 SER A O 1
ATOM 1326 N N . VAL A 1 184 ? 10.256 -8.752 3.243 1.00 98.12 184 VAL A N 1
ATOM 1327 C CA . VAL A 1 184 ? 9.392 -8.343 4.366 1.00 98.12 184 VAL A CA 1
ATOM 1328 C C . VAL A 1 184 ? 9.675 -9.172 5.609 1.00 98.12 184 VAL A C 1
ATOM 1330 O O . VAL A 1 184 ? 10.249 -10.254 5.516 1.00 98.12 184 VAL A O 1
ATOM 1333 N N . ASP A 1 185 ? 9.252 -8.666 6.765 1.00 97.38 185 ASP A N 1
ATOM 1334 C CA . ASP A 1 185 ? 9.405 -9.382 8.033 1.00 97.38 185 ASP A CA 1
ATOM 1335 C C . ASP A 1 185 ? 8.376 -10.515 8.140 1.00 97.38 185 ASP A C 1
ATOM 1337 O O . ASP A 1 185 ? 8.706 -11.625 8.549 1.00 97.38 185 ASP A O 1
ATOM 1341 N N . ASP A 1 186 ? 7.147 -10.266 7.673 1.00 96.69 186 ASP A N 1
ATOM 1342 C CA . ASP A 1 186 ? 6.073 -11.257 7.639 1.00 96.69 186 ASP A CA 1
ATOM 1343 C C . ASP A 1 186 ? 5.228 -11.129 6.367 1.00 96.69 186 ASP A C 1
ATOM 1345 O O . ASP A 1 186 ? 5.049 -10.041 5.811 1.00 96.69 186 ASP A O 1
ATOM 1349 N N . LEU A 1 187 ? 4.660 -12.255 5.933 1.00 97.69 187 LEU A N 1
ATOM 1350 C CA . LEU A 1 187 ? 3.725 -12.327 4.814 1.00 97.69 187 LEU A CA 1
ATOM 1351 C C . LEU A 1 187 ? 2.426 -13.008 5.250 1.00 97.69 187 LEU A C 1
ATOM 1353 O O . LEU A 1 187 ? 2.432 -14.158 5.692 1.00 97.69 187 LEU A O 1
ATOM 1357 N N . VAL A 1 188 ? 1.295 -12.335 5.042 1.00 97.31 188 VAL A N 1
ATOM 1358 C CA . VAL A 1 188 ? -0.039 -12.924 5.199 1.00 97.31 188 VAL A CA 1
ATOM 1359 C C . VAL A 1 188 ? -0.609 -13.256 3.823 1.00 97.31 188 VAL A C 1
ATOM 1361 O O . VAL A 1 188 ? -1.023 -12.381 3.066 1.00 97.31 188 VAL A O 1
ATOM 1364 N N . ASN A 1 189 ? -0.621 -14.552 3.515 1.00 94.81 189 ASN A N 1
ATOM 1365 C CA . ASN A 1 189 ? -1.094 -15.126 2.257 1.00 94.81 189 ASN A CA 1
ATOM 1366 C C . ASN A 1 189 ? -2.112 -16.247 2.556 1.00 94.81 189 ASN A C 1
ATOM 1368 O O . ASN A 1 189 ? -1.720 -17.412 2.680 1.00 94.81 189 ASN A O 1
ATOM 1372 N N . PRO A 1 190 ? -3.407 -15.924 2.740 1.00 92.31 190 PRO A N 1
ATOM 1373 C CA . PRO A 1 190 ? -4.424 -16.920 3.063 1.00 92.31 190 PRO A CA 1
ATOM 1374 C C . PRO A 1 190 ? -4.766 -17.824 1.868 1.00 92.31 190 PRO A C 1
ATOM 1376 O O . PRO A 1 190 ? -5.205 -18.956 2.089 1.00 92.31 190 PRO A O 1
ATOM 1379 N N . TRP A 1 191 ? -4.540 -17.371 0.626 1.00 92.50 191 TRP A N 1
ATOM 1380 C CA . TRP A 1 191 ? -4.746 -18.165 -0.585 1.00 92.50 191 TRP A CA 1
ATOM 1381 C C . TRP A 1 191 ? -3.577 -18.056 -1.576 1.00 92.50 191 TRP A C 1
ATOM 1383 O O . TRP A 1 191 ? -3.449 -17.114 -2.359 1.00 92.50 191 TRP A O 1
ATOM 1393 N N . SER A 1 192 ? -2.745 -19.098 -1.592 1.00 91.31 192 SER A N 1
ATOM 1394 C CA . SER A 1 192 ? -1.704 -19.286 -2.604 1.00 91.31 192 SER A CA 1
ATOM 1395 C C . SER A 1 192 ? -2.313 -19.947 -3.839 1.00 91.31 192 SER A C 1
ATOM 1397 O O . SER A 1 192 ? -2.673 -21.122 -3.777 1.00 91.31 192 SER A O 1
ATOM 1399 N N . ALA A 1 193 ? -2.416 -19.212 -4.945 1.00 91.12 193 ALA A N 1
ATOM 1400 C CA . ALA A 1 193 ? -3.115 -19.636 -6.155 1.00 91.12 193 ALA A CA 1
ATOM 1401 C C . ALA A 1 193 ? -2.213 -19.492 -7.397 1.00 91.12 193 ALA A C 1
ATOM 1403 O O . ALA A 1 193 ? -2.475 -18.652 -8.260 1.00 91.12 193 ALA A O 1
ATOM 1404 N N . PRO A 1 194 ? -1.127 -20.284 -7.500 1.00 88.62 194 PRO A N 1
ATOM 1405 C CA . PRO A 1 194 ? -0.121 -20.103 -8.544 1.00 88.62 194 PRO A CA 1
ATOM 1406 C C . PRO A 1 194 ? -0.676 -20.259 -9.966 1.00 88.62 194 PRO A C 1
ATOM 1408 O O . PRO A 1 194 ? -0.157 -19.624 -10.880 1.00 88.62 194 PRO A O 1
ATOM 1411 N N . ASP A 1 195 ? -1.745 -21.046 -10.120 1.00 91.06 195 ASP A N 1
ATOM 1412 C CA . ASP A 1 195 ? -2.328 -21.428 -11.409 1.00 91.06 195 ASP A CA 1
ATOM 1413 C C . ASP A 1 195 ? -3.493 -20.529 -11.860 1.00 91.06 195 ASP A C 1
ATOM 1415 O O . ASP A 1 195 ? -4.032 -20.712 -12.953 1.00 91.06 195 ASP A O 1
ATOM 1419 N N . LEU A 1 196 ? -3.923 -19.560 -11.040 1.00 91.31 196 LEU A N 1
ATOM 1420 C CA . LEU A 1 196 ? -4.973 -18.631 -11.461 1.00 91.31 196 LEU A CA 1
ATOM 1421 C C . LEU A 1 196 ? -4.436 -17.677 -12.544 1.00 91.31 196 LEU A C 1
ATOM 1423 O O . LEU A 1 196 ? -3.351 -17.114 -12.390 1.00 91.31 196 LEU A O 1
ATOM 1427 N N . PRO A 1 197 ? -5.209 -17.414 -13.614 1.00 91.44 197 PRO A N 1
ATOM 1428 C CA . PRO A 1 197 ? -4.725 -16.616 -14.740 1.00 91.44 197 PRO A CA 1
ATOM 1429 C C . PRO A 1 197 ? -4.619 -15.119 -14.415 1.00 91.44 197 PRO A C 1
ATOM 1431 O O . PRO A 1 197 ? -3.863 -14.396 -15.058 1.00 91.44 197 PRO A O 1
ATOM 1434 N N . ALA A 1 198 ? -5.392 -14.635 -13.439 1.00 93.75 198 ALA A N 1
ATOM 1435 C CA . ALA A 1 198 ? -5.394 -13.245 -12.993 1.00 93.75 198 ALA A CA 1
ATOM 1436 C C . ALA A 1 198 ? -6.016 -13.122 -11.597 1.00 93.75 198 ALA A C 1
ATOM 1438 O O . ALA A 1 198 ? -6.841 -13.952 -11.211 1.00 93.75 198 ALA A O 1
ATOM 1439 N N . VAL A 1 199 ? -5.698 -12.035 -10.884 1.00 94.75 199 VAL A N 1
ATOM 1440 C CA . VAL A 1 199 ? -6.218 -11.752 -9.532 1.00 94.75 199 VAL A CA 1
ATOM 1441 C C . VAL A 1 199 ? -7.744 -11.785 -9.508 1.00 94.75 199 VAL A C 1
ATOM 1443 O O . VAL A 1 199 ? -8.324 -12.452 -8.661 1.00 94.75 199 VAL A O 1
ATOM 1446 N N . GLY A 1 200 ? -8.408 -11.179 -10.499 1.00 95.38 200 GLY A N 1
ATOM 1447 C CA . GLY A 1 200 ? -9.872 -11.163 -10.575 1.00 95.38 200 GLY A CA 1
ATOM 1448 C C . GLY 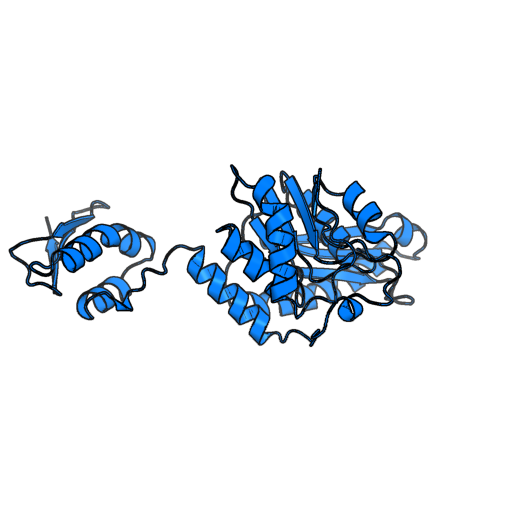A 1 200 ? -10.527 -12.549 -10.654 1.00 95.38 200 GLY A C 1
ATOM 1449 O O . GLY A 1 200 ? -11.690 -12.690 -10.296 1.00 95.38 200 GLY A O 1
ATOM 1450 N N . SER A 1 201 ? -9.790 -13.601 -11.037 1.00 95.12 201 SER A N 1
ATOM 1451 C CA . SER A 1 201 ? -10.315 -14.978 -11.044 1.00 95.12 201 SER A CA 1
ATOM 1452 C C . SER A 1 201 ? -10.527 -15.549 -9.641 1.00 95.12 201 SER A C 1
ATOM 1454 O O . SER A 1 201 ? -11.243 -16.539 -9.486 1.00 95.12 201 SER A O 1
ATOM 1456 N N . ALA A 1 202 ? -9.932 -14.921 -8.626 1.00 95.00 202 ALA A N 1
ATOM 1457 C CA . ALA A 1 202 ? -10.143 -15.232 -7.221 1.00 95.00 202 ALA A CA 1
ATOM 1458 C C . ALA A 1 202 ? -11.473 -14.682 -6.680 1.00 95.00 202 ALA A C 1
ATOM 1460 O O . ALA A 1 202 ? -11.841 -15.008 -5.556 1.00 95.00 202 ALA A O 1
ATOM 1461 N N . TYR A 1 203 ? -12.205 -13.883 -7.461 1.00 96.31 203 TYR A N 1
ATOM 1462 C CA . TYR A 1 203 ? -13.372 -13.123 -7.018 1.00 96.31 203 TYR A CA 1
ATOM 1463 C C . TYR A 1 203 ? -14.620 -13.450 -7.848 1.00 96.31 203 TYR A C 1
ATOM 1465 O O . TYR A 1 203 ? -14.537 -13.774 -9.034 1.00 96.31 203 TYR A O 1
ATOM 1473 N N . ARG A 1 204 ? -15.802 -13.376 -7.227 1.00 95.00 204 ARG A N 1
ATOM 1474 C CA . ARG A 1 204 ? -17.098 -13.434 -7.922 1.00 95.00 204 ARG A CA 1
ATOM 1475 C C . ARG A 1 204 ? -17.482 -12.064 -8.478 1.00 95.00 204 ARG A C 1
ATOM 1477 O O . ARG A 1 204 ? -17.908 -11.999 -9.625 1.00 95.00 204 ARG A O 1
ATOM 1484 N N . SER A 1 205 ? -17.279 -10.998 -7.702 1.00 93.88 205 SER A N 1
ATOM 1485 C CA . SER A 1 205 ? -17.320 -9.603 -8.154 1.00 93.88 205 SER A CA 1
ATOM 1486 C C . SER A 1 205 ? -15.939 -8.965 -7.981 1.00 93.88 205 SER A C 1
ATOM 1488 O O . SER A 1 205 ? -15.361 -8.981 -6.893 1.00 93.88 205 SER A O 1
ATOM 1490 N N . PHE A 1 206 ? -15.397 -8.426 -9.076 1.00 95.31 206 PHE A N 1
ATOM 1491 C CA . PHE A 1 206 ? -14.084 -7.773 -9.111 1.00 95.31 206 PHE A CA 1
ATOM 1492 C C . PHE A 1 206 ? -14.115 -6.496 -9.947 1.00 95.31 206 PHE A C 1
ATOM 1494 O O . PHE A 1 206 ? -13.242 -6.240 -10.777 1.00 95.31 206 PHE A O 1
ATOM 1501 N N . ASP A 1 207 ? -15.153 -5.695 -9.737 1.00 92.12 207 ASP A N 1
ATOM 1502 C CA . ASP A 1 207 ? -15.337 -4.454 -10.475 1.00 92.12 207 ASP A CA 1
ATOM 1503 C C . ASP A 1 207 ? -14.215 -3.458 -10.172 1.00 92.12 207 ASP A C 1
ATOM 1505 O O . ASP A 1 207 ? -13.552 -3.507 -9.131 1.00 92.12 207 ASP A O 1
ATOM 1509 N N . GLN A 1 208 ? -13.968 -2.547 -11.106 1.00 90.19 208 GLN A N 1
ATOM 1510 C CA . GLN A 1 208 ? -12.982 -1.497 -10.909 1.00 90.19 208 GLN A CA 1
ATOM 1511 C C . GLN A 1 208 ? -13.417 -0.585 -9.758 1.00 90.19 208 GLN A C 1
ATOM 1513 O O . GLN A 1 208 ? -14.472 0.037 -9.829 1.00 90.19 208 GLN A O 1
ATOM 1518 N N . VAL A 1 209 ? -12.565 -0.437 -8.741 1.00 93.81 209 VAL A N 1
ATOM 1519 C CA . VAL A 1 209 ? -12.816 0.502 -7.638 1.00 93.81 209 VAL A CA 1
ATOM 1520 C C . VAL A 1 209 ? -12.742 1.944 -8.177 1.00 93.81 209 VAL A C 1
ATOM 1522 O O . VAL A 1 209 ? -11.700 2.341 -8.730 1.00 93.81 209 VAL A O 1
ATOM 1525 N N . PRO A 1 210 ? -13.818 2.745 -8.078 1.00 93.00 210 PRO A N 1
ATOM 1526 C CA . PRO A 1 210 ? -13.812 4.138 -8.495 1.00 93.00 210 PRO A CA 1
ATOM 1527 C C . PRO A 1 210 ? -13.056 5.011 -7.488 1.00 93.00 210 PRO A C 1
ATOM 1529 O O . PRO A 1 210 ? -13.027 4.746 -6.289 1.00 93.00 210 PRO A O 1
ATOM 1532 N N . ASP A 1 211 ? -12.487 6.115 -7.967 1.00 92.19 211 ASP A N 1
ATOM 1533 C CA . ASP A 1 211 ? -11.708 7.037 -7.128 1.00 92.19 211 ASP A CA 1
ATOM 1534 C C . ASP A 1 211 ? -12.561 7.638 -5.993 1.00 92.19 211 ASP A C 1
ATOM 1536 O O . ASP A 1 211 ? -12.060 7.899 -4.902 1.00 92.19 211 ASP A O 1
ATOM 1540 N N . ALA A 1 212 ? -13.867 7.809 -6.228 1.00 90.00 212 ALA A N 1
ATOM 1541 C CA . ALA A 1 212 ? -14.824 8.257 -5.218 1.00 90.00 212 ALA A CA 1
ATOM 1542 C C . ALA A 1 212 ? -14.959 7.273 -4.044 1.00 90.00 212 ALA A C 1
ATOM 1544 O O . ALA A 1 212 ? -15.117 7.705 -2.904 1.00 90.00 212 ALA A O 1
ATOM 1545 N N . GLU A 1 213 ? -14.861 5.966 -4.301 1.00 90.38 213 GLU A N 1
ATOM 1546 C CA . GLU A 1 213 ? -14.906 4.952 -3.247 1.00 90.38 213 GLU A CA 1
ATOM 1547 C C . GLU A 1 213 ? -13.624 4.964 -2.412 1.00 90.38 213 GLU A C 1
ATOM 1549 O O . GLU A 1 213 ? -13.705 4.925 -1.187 1.00 90.38 213 GLU A O 1
ATOM 1554 N N . VAL A 1 214 ? -12.457 5.115 -3.051 1.00 92.88 214 VAL A N 1
ATOM 1555 C CA . VAL A 1 214 ? -11.173 5.279 -2.345 1.00 92.88 214 VAL A CA 1
ATOM 1556 C C . VAL A 1 214 ? -11.214 6.487 -1.410 1.00 92.88 214 VAL A C 1
ATOM 1558 O O . VAL A 1 214 ? -10.899 6.360 -0.230 1.00 92.88 214 VAL A O 1
ATOM 1561 N N . ARG A 1 215 ? -11.652 7.644 -1.922 1.00 91.81 215 ARG A N 1
ATOM 1562 C CA . ARG A 1 215 ? -11.783 8.888 -1.145 1.00 91.81 215 ARG A CA 1
ATOM 1563 C C . ARG A 1 215 ? -12.721 8.717 0.046 1.00 91.81 215 ARG A C 1
ATOM 1565 O O . ARG A 1 215 ? -12.369 9.098 1.157 1.00 91.81 215 ARG A O 1
ATOM 1572 N N . ARG A 1 216 ? -13.896 8.113 -0.178 1.00 90.44 216 ARG A N 1
ATOM 1573 C CA . ARG A 1 216 ? -14.873 7.835 0.883 1.00 90.44 216 ARG A CA 1
ATOM 1574 C C . ARG A 1 216 ? -14.255 6.970 1.982 1.00 90.44 216 ARG A C 1
ATOM 1576 O O . ARG A 1 216 ? -14.260 7.381 3.131 1.00 90.44 216 ARG A O 1
ATOM 1583 N N . LEU A 1 217 ? -13.671 5.824 1.627 1.00 90.81 217 LEU A N 1
ATOM 1584 C CA . LEU A 1 217 ? -13.103 4.889 2.604 1.00 90.81 217 LEU A CA 1
ATOM 1585 C C . LEU A 1 217 ? -11.947 5.502 3.402 1.00 90.81 217 LEU A C 1
ATOM 1587 O O . LEU A 1 217 ? -11.872 5.304 4.611 1.00 90.81 217 LEU A O 1
ATOM 1591 N N . LEU A 1 218 ? -11.069 6.274 2.755 1.00 88.75 218 LEU A N 1
ATOM 1592 C CA . LEU A 1 218 ? -9.985 6.959 3.464 1.00 88.75 218 LEU A CA 1
ATOM 1593 C C . LEU A 1 218 ? -10.511 8.013 4.434 1.00 88.75 218 LEU A C 1
ATOM 1595 O O . LEU A 1 218 ? -10.024 8.088 5.560 1.00 88.75 218 LEU A O 1
ATOM 1599 N N . ARG A 1 219 ? -11.518 8.793 4.028 1.00 86.25 219 ARG A N 1
ATOM 1600 C CA . ARG A 1 219 ? -12.137 9.799 4.894 1.00 86.25 219 ARG A CA 1
ATOM 1601 C C . ARG A 1 219 ? -12.846 9.158 6.083 1.00 86.25 219 ARG A C 1
ATOM 1603 O O . ARG A 1 219 ? -12.620 9.584 7.209 1.00 86.25 219 ARG A O 1
ATOM 1610 N N . ASP A 1 220 ? -13.648 8.124 5.839 1.00 82.00 220 ASP A N 1
ATOM 1611 C CA . ASP A 1 220 ? -14.428 7.437 6.871 1.00 82.00 220 ASP A CA 1
ATOM 1612 C C . ASP A 1 220 ? -13.513 6.825 7.936 1.00 82.00 220 ASP A C 1
ATOM 1614 O O . ASP A 1 220 ? -13.777 6.934 9.131 1.00 82.00 220 ASP A O 1
ATOM 1618 N N . VAL A 1 221 ? -12.401 6.217 7.517 1.00 73.75 221 VAL A N 1
ATOM 1619 C CA . VAL A 1 221 ? -11.438 5.625 8.447 1.00 73.75 221 VAL A CA 1
ATOM 1620 C C . VAL A 1 221 ? -10.621 6.695 9.171 1.00 73.75 221 VAL A C 1
ATOM 1622 O O . VAL A 1 221 ? -10.393 6.580 10.372 1.00 73.75 221 VAL A O 1
ATOM 1625 N N . ARG A 1 222 ? -10.219 7.777 8.496 1.00 70.81 222 ARG A N 1
ATOM 1626 C CA . ARG A 1 222 ? -9.473 8.869 9.142 1.00 70.81 222 ARG A CA 1
ATOM 1627 C C . ARG A 1 222 ? -10.302 9.690 10.113 1.00 70.81 222 ARG A C 1
ATOM 1629 O O . ARG A 1 222 ? -9.765 10.056 11.151 1.00 70.81 222 ARG A O 1
ATOM 1636 N N . GLY A 1 223 ? -11.586 9.891 9.833 1.00 59.66 223 GLY A N 1
ATOM 1637 C CA . GLY A 1 223 ? -12.533 10.451 10.799 1.00 59.66 223 GLY A CA 1
ATOM 1638 C C . GLY A 1 223 ? -12.724 9.562 12.033 1.00 59.66 223 GLY A C 1
ATOM 1639 O O . GLY A 1 223 ? -13.073 10.055 13.095 1.00 59.66 223 GLY A O 1
ATOM 1640 N N . ARG A 1 224 ? -12.443 8.254 11.926 1.00 58.28 224 ARG A N 1
ATOM 1641 C CA . ARG A 1 224 ? -12.424 7.330 13.071 1.00 58.28 224 ARG A CA 1
ATOM 1642 C C . ARG A 1 224 ? -11.069 7.315 13.805 1.00 58.28 224 ARG A C 1
ATOM 1644 O O . ARG A 1 224 ? -11.066 7.157 15.022 1.00 58.28 224 ARG A O 1
ATOM 1651 N N . SER A 1 225 ? -9.939 7.478 13.099 1.00 48.31 225 SER A N 1
ATOM 1652 C CA . SER A 1 225 ? -8.569 7.365 13.650 1.00 48.31 225 SER A CA 1
ATOM 1653 C C . SER A 1 225 ? -7.933 8.668 14.160 1.00 48.31 225 SER A C 1
ATOM 1655 O O . SER A 1 225 ? -7.075 8.594 15.031 1.00 48.31 225 SER A O 1
ATOM 1657 N N . LEU A 1 226 ? -8.328 9.855 13.679 1.00 46.53 226 LEU A N 1
ATOM 1658 C CA . LEU A 1 226 ? -7.866 11.161 14.206 1.00 46.53 226 LEU A CA 1
ATOM 1659 C C . LEU A 1 226 ? -8.542 11.540 15.546 1.00 46.53 226 LEU A C 1
ATOM 1661 O O . LEU A 1 226 ? -8.489 12.686 15.981 1.00 46.53 226 LEU A O 1
ATOM 1665 N N . GLY A 1 227 ? -9.165 10.562 16.212 1.00 45.94 227 GLY A N 1
ATOM 1666 C CA . GLY A 1 227 ? -10.154 10.776 17.260 1.00 45.94 227 GLY A CA 1
ATOM 1667 C C . GLY A 1 227 ? -11.477 11.256 16.662 1.00 45.94 227 GLY A C 1
ATOM 1668 O O . GLY A 1 227 ? -11.523 11.789 15.563 1.00 45.94 227 GLY A O 1
ATOM 1669 N N . THR A 1 228 ? -12.564 11.121 17.414 1.00 39.19 228 THR A N 1
ATOM 1670 C CA . THR A 1 228 ? -13.816 11.856 17.166 1.00 39.19 228 THR A CA 1
ATOM 1671 C C . THR A 1 228 ? -14.747 11.344 16.047 1.00 39.19 228 THR A C 1
ATOM 1673 O O . THR A 1 228 ? -15.216 12.083 15.194 1.00 39.19 228 THR A O 1
ATOM 1676 N N . MET A 1 229 ? -15.271 10.130 16.220 1.00 41.34 229 MET A N 1
ATOM 1677 C CA . MET A 1 229 ? -16.726 10.104 16.398 1.00 41.34 229 MET A CA 1
ATOM 1678 C C . MET A 1 229 ? -16.959 10.281 17.897 1.00 41.34 229 MET A C 1
ATOM 1680 O O . MET A 1 229 ? -17.273 9.343 18.627 1.00 41.34 229 MET A O 1
ATOM 1684 N N . THR A 1 230 ? -16.803 11.514 18.388 1.00 46.91 230 THR A N 1
ATOM 1685 C CA . THR A 1 230 ? -17.863 11.919 19.288 1.00 46.91 230 THR A CA 1
ATOM 1686 C C . THR A 1 230 ? -19.014 12.069 18.335 1.00 46.91 230 THR A C 1
ATOM 1688 O O . THR A 1 230 ? -19.107 13.054 17.608 1.00 46.91 230 THR A O 1
ATOM 1691 N N . ASP A 1 231 ? -19.794 11.003 18.240 1.00 50.00 231 ASP A N 1
ATOM 1692 C CA . ASP A 1 231 ? -21.106 11.126 17.677 1.00 50.00 231 ASP A CA 1
ATOM 1693 C C . ASP A 1 231 ? -21.819 12.173 18.520 1.00 50.00 231 ASP A C 1
ATOM 1695 O O . ASP A 1 231 ? -22.238 11.927 19.652 1.00 50.00 231 ASP A O 1
ATOM 1699 N N . TYR A 1 232 ? -21.800 13.405 18.028 1.00 58.53 232 TYR A N 1
ATOM 1700 C CA . TYR A 1 232 ? -22.460 14.489 18.705 1.00 58.53 232 TYR A CA 1
ATOM 1701 C C . TYR A 1 232 ? -23.970 14.422 18.467 1.00 58.53 232 TYR A C 1
ATOM 1703 O O . TYR A 1 232 ? -24.681 15.258 19.020 1.00 58.53 232 TYR A O 1
ATOM 1711 N N . SER A 1 233 ? -24.475 13.473 17.654 1.00 64.44 233 SER A N 1
ATOM 1712 C CA . SER A 1 233 ? -25.916 13.311 17.424 1.00 64.44 233 SER A CA 1
ATOM 1713 C C . SER A 1 233 ? -26.681 13.149 18.727 1.00 64.44 233 SER A C 1
ATOM 1715 O O . SER A 1 233 ? -27.795 13.654 18.841 1.00 64.44 233 SER A O 1
ATOM 1717 N N . ASP A 1 234 ? -26.050 12.496 19.703 1.00 71.44 234 ASP A N 1
ATOM 1718 C CA . ASP A 1 234 ? -26.629 12.192 21.008 1.00 71.44 234 ASP A CA 1
ATOM 1719 C C . ASP A 1 234 ? -26.462 13.345 22.008 1.00 71.44 234 ASP A C 1
ATOM 1721 O O . ASP A 1 234 ? -27.006 13.297 23.112 1.00 71.44 234 ASP A O 1
ATOM 1725 N N . LEU A 1 235 ? -25.724 14.402 21.640 1.00 82.75 235 LEU A N 1
ATOM 1726 C CA . LEU A 1 235 ? -25.620 15.608 22.451 1.00 82.75 235 LEU A CA 1
ATOM 1727 C C . LEU A 1 235 ? -26.737 16.611 22.107 1.00 82.75 235 LEU A C 1
ATOM 1729 O O . LEU A 1 235 ? -27.080 16.800 20.929 1.00 82.75 235 LEU A O 1
ATOM 1733 N N . PRO A 1 236 ? -27.239 17.347 23.118 1.00 90.00 236 PRO A N 1
ATOM 1734 C CA . PRO A 1 236 ? -28.061 18.531 22.909 1.00 90.00 236 PRO A CA 1
ATOM 1735 C C . PRO A 1 236 ? -27.474 19.472 21.847 1.00 90.00 236 PRO A C 1
ATOM 1737 O O . PRO A 1 236 ? -26.258 19.622 21.715 1.00 90.00 236 PRO A O 1
ATOM 1740 N N . GLU A 1 237 ? -28.346 20.119 21.073 1.00 85.00 237 GLU A N 1
ATOM 1741 C CA . GLU A 1 237 ? -27.952 21.018 19.977 1.00 85.00 237 GLU A CA 1
ATOM 1742 C C . GLU A 1 237 ? -27.030 22.156 20.441 1.00 85.00 237 GLU A C 1
ATOM 1744 O O . GLU A 1 237 ? -26.072 22.507 19.760 1.00 85.00 237 GLU A O 1
ATOM 1749 N N . SER A 1 238 ? -27.263 22.672 21.642 1.00 87.75 238 SER A N 1
ATOM 1750 C CA . SER A 1 238 ? -26.424 23.670 22.307 1.00 87.75 238 SER A CA 1
ATOM 1751 C C . SER A 1 238 ? -24.990 23.190 22.562 1.00 87.75 238 SER A C 1
ATOM 1753 O O . SER A 1 238 ? -24.051 23.958 22.377 1.00 87.75 238 SER A O 1
ATOM 1755 N N . TYR A 1 239 ? -24.792 21.923 22.940 1.00 90.12 239 TYR A N 1
ATOM 1756 C CA . TYR A 1 239 ? -23.463 21.352 23.193 1.00 90.12 239 TYR A CA 1
ATOM 1757 C C . TYR A 1 239 ? -22.709 21.202 21.878 1.00 90.12 239 TYR A C 1
ATOM 1759 O O . TYR A 1 239 ? -21.530 21.534 21.788 1.00 90.12 239 TYR A O 1
ATOM 1767 N N . ARG A 1 240 ? -23.419 20.764 20.834 1.00 87.88 240 ARG A N 1
ATOM 1768 C CA . ARG A 1 240 ? -22.898 20.715 19.465 1.00 87.88 240 ARG A CA 1
ATOM 1769 C C . ARG A 1 240 ? -22.462 22.082 18.966 1.00 87.88 240 ARG A C 1
ATOM 1771 O O . ARG A 1 240 ? -21.355 22.213 18.452 1.00 87.88 240 ARG A O 1
ATOM 1778 N N . ALA A 1 241 ? -23.324 23.083 19.123 1.00 84.31 241 ALA A N 1
ATOM 1779 C CA . ALA A 1 241 ? -23.039 24.450 18.711 1.00 84.31 241 ALA A CA 1
ATOM 1780 C C . ALA A 1 241 ? -21.825 25.021 19.457 1.00 84.31 241 ALA A C 1
ATOM 1782 O O . ALA A 1 241 ? -20.988 25.674 18.843 1.00 84.31 241 ALA A O 1
ATOM 1783 N N . TYR A 1 242 ? -21.706 24.726 20.753 1.00 85.50 242 TYR A N 1
ATOM 1784 C CA . TYR A 1 242 ? -20.576 25.145 21.573 1.00 85.50 242 TYR A CA 1
ATOM 1785 C C . TYR A 1 242 ? -19.254 24.513 21.109 1.00 85.50 242 TYR A C 1
ATOM 1787 O O . TYR A 1 242 ? -18.278 25.213 20.853 1.00 85.50 242 TYR A O 1
ATOM 1795 N N . LEU A 1 243 ? -19.239 23.192 20.913 1.00 83.31 243 LEU A N 1
ATOM 1796 C CA . LEU A 1 243 ? -18.052 22.450 20.477 1.00 83.31 243 LEU A CA 1
ATOM 1797 C C . LEU A 1 243 ? -17.583 22.838 19.068 1.00 83.31 243 LEU A C 1
ATOM 1799 O O . LEU A 1 243 ? -16.387 22.811 18.802 1.00 83.31 243 LEU A O 1
ATOM 1803 N N . ALA A 1 244 ? -18.499 23.239 18.179 1.00 80.44 244 ALA A N 1
ATOM 1804 C CA . ALA A 1 244 ? -18.164 23.674 16.822 1.00 80.44 244 ALA A CA 1
ATOM 1805 C C . ALA A 1 244 ? -17.310 24.958 16.771 1.00 80.44 244 ALA A C 1
ATOM 1807 O O . ALA A 1 244 ? -16.722 25.255 15.733 1.00 80.44 244 ALA A O 1
ATOM 1808 N N . GLY A 1 245 ? -17.259 25.726 17.865 1.00 78.25 245 GLY A N 1
ATOM 1809 C CA . GLY A 1 245 ? -16.449 26.940 17.983 1.00 78.25 245 GLY A CA 1
ATOM 1810 C C . GLY A 1 245 ? -15.038 26.723 18.541 1.00 78.25 245 GLY A C 1
ATOM 1811 O O . GLY A 1 245 ? -14.303 27.700 18.674 1.00 78.25 245 GLY A O 1
ATOM 1812 N N . LEU A 1 246 ? -14.663 25.488 18.885 1.00 78.62 246 LEU A N 1
ATOM 1813 C CA . LEU A 1 246 ? -13.410 25.156 19.569 1.00 78.62 246 LEU A CA 1
ATOM 1814 C C . LEU A 1 246 ? -12.447 24.395 18.650 1.00 78.62 246 LEU A C 1
ATOM 1816 O O . LEU A 1 246 ? -12.860 23.775 17.673 1.00 78.62 246 LEU A O 1
ATOM 1820 N N . ASP A 1 247 ? -11.154 24.422 18.975 1.00 78.06 247 ASP A N 1
ATOM 1821 C CA . ASP A 1 247 ? -10.185 23.518 18.356 1.00 78.06 247 ASP A CA 1
ATOM 1822 C C . ASP A 1 247 ? -10.382 22.066 18.836 1.00 78.06 247 ASP A C 1
ATOM 1824 O O . ASP A 1 247 ? -10.929 21.815 19.916 1.00 78.06 247 ASP A O 1
ATOM 1828 N N . ASP A 1 248 ? -9.892 21.106 18.046 1.00 65.19 248 ASP A N 1
ATOM 1829 C CA . ASP A 1 248 ? -10.089 19.670 18.284 1.00 65.19 248 ASP A CA 1
ATOM 1830 C C . ASP A 1 248 ? -9.573 19.207 19.659 1.00 65.19 248 ASP A C 1
ATOM 1832 O O . ASP A 1 248 ? -10.171 18.330 20.287 1.00 65.19 248 ASP A O 1
ATOM 1836 N N . SER A 1 249 ? -8.485 19.807 20.159 1.00 66.00 249 SER A N 1
ATOM 1837 C CA . SER A 1 249 ? -7.898 19.447 21.454 1.00 66.00 249 SER A CA 1
ATOM 1838 C C . SER A 1 249 ? -8.783 19.915 22.608 1.00 66.00 249 SER A C 1
ATOM 1840 O O . SER A 1 249 ? -9.033 19.156 23.548 1.00 66.00 249 SER A O 1
ATOM 1842 N N . THR A 1 250 ? -9.290 21.147 22.537 1.00 75.69 250 THR A N 1
ATOM 1843 C CA . THR A 1 250 ? -10.199 21.705 23.547 1.00 75.69 250 THR A CA 1
ATOM 1844 C C . THR A 1 250 ? -11.550 20.984 23.533 1.00 75.69 250 THR A C 1
ATOM 1846 O O . THR A 1 250 ? -12.064 20.601 24.588 1.00 75.69 250 THR A O 1
ATOM 1849 N N . ALA A 1 251 ? -12.100 20.706 22.347 1.00 80.06 251 ALA A N 1
ATOM 1850 C CA . ALA A 1 251 ? -13.344 19.952 22.199 1.00 80.06 251 ALA A CA 1
ATOM 1851 C C . ALA A 1 251 ? -13.236 18.532 22.790 1.00 80.06 251 ALA A C 1
ATOM 1853 O O . ALA A 1 251 ? -14.148 18.069 23.484 1.00 80.06 251 ALA A O 1
ATOM 1854 N N . ALA A 1 252 ? -12.105 17.850 22.577 1.00 72.25 252 ALA A N 1
ATOM 1855 C CA . ALA A 1 252 ? -11.847 16.531 23.151 1.00 72.25 252 ALA A CA 1
ATOM 1856 C C . ALA A 1 252 ? -11.751 16.562 24.688 1.00 72.25 252 ALA A C 1
ATOM 1858 O O . ALA A 1 252 ? -12.266 15.657 25.350 1.00 72.25 252 ALA A O 1
ATOM 1859 N N . ALA A 1 253 ? -11.146 17.606 25.263 1.00 78.25 253 ALA A N 1
ATOM 1860 C CA . ALA A 1 253 ? -10.990 17.752 26.711 1.00 78.25 253 ALA A CA 1
ATOM 1861 C C . ALA A 1 253 ? -12.329 17.938 27.451 1.00 78.25 253 ALA A C 1
ATOM 1863 O O . ALA A 1 253 ? -12.493 17.440 28.565 1.00 78.25 253 ALA A O 1
ATOM 1864 N N . LEU A 1 254 ? -13.309 18.599 26.827 1.00 84.88 254 LEU A N 1
ATOM 1865 C CA . LEU A 1 254 ? -14.641 18.829 27.407 1.00 84.88 254 LEU A CA 1
ATOM 1866 C C . LEU A 1 254 ? -15.577 17.615 27.304 1.00 84.88 254 LEU A C 1
ATOM 1868 O O . LEU A 1 254 ? -16.605 17.544 27.986 1.00 84.88 254 LEU A O 1
ATOM 1872 N N . MET A 1 255 ? -15.223 16.634 26.472 1.00 84.44 255 MET A N 1
ATOM 1873 C CA . MET A 1 255 ? -16.087 15.503 26.146 1.00 84.44 255 MET A CA 1
ATOM 1874 C C . MET A 1 255 ? -16.581 14.673 27.335 1.00 84.44 255 MET A C 1
ATOM 1876 O O . MET A 1 255 ? -17.769 14.332 27.370 1.00 84.44 255 MET A O 1
ATOM 1880 N N . PRO A 1 256 ? -15.723 14.309 28.308 1.00 84.44 256 PRO A N 1
ATOM 1881 C CA . PRO A 1 256 ? -16.143 13.470 29.427 1.00 84.44 256 PRO A CA 1
ATOM 1882 C C . PRO A 1 256 ? -17.250 14.128 30.258 1.00 84.44 256 PRO A C 1
ATOM 1884 O O . PRO A 1 256 ? -18.196 13.455 30.663 1.00 84.44 256 PRO A O 1
ATOM 1887 N N . VAL A 1 257 ? -17.173 15.448 30.445 1.00 90.00 257 VAL A N 1
ATOM 1888 C CA . VAL A 1 257 ? -18.124 16.228 31.250 1.00 90.00 257 VAL A CA 1
ATOM 1889 C C . VAL A 1 257 ? -19.461 16.384 30.524 1.00 90.00 257 VAL A C 1
ATOM 1891 O O . VAL A 1 257 ? -20.518 16.196 31.125 1.00 90.00 257 VAL A O 1
ATOM 1894 N N . LEU A 1 258 ? -19.438 16.637 29.211 1.00 89.75 258 LEU A N 1
ATOM 1895 C CA . LEU A 1 258 ? -20.657 16.700 28.396 1.00 89.75 258 LEU A CA 1
ATOM 1896 C C . LEU A 1 258 ? -21.395 15.353 28.388 1.00 89.75 258 LEU A C 1
ATOM 1898 O O . LEU A 1 258 ? -22.614 15.316 28.551 1.00 89.75 258 LEU A O 1
ATOM 1902 N N . LYS A 1 259 ? -20.663 14.235 28.284 1.00 86.69 259 LYS A N 1
ATOM 1903 C CA . LYS A 1 259 ? -21.247 12.887 28.389 1.00 86.69 259 LYS A CA 1
ATOM 1904 C C . LYS A 1 259 ? -21.794 12.594 29.785 1.00 86.69 259 LYS A C 1
ATOM 1906 O O . LYS A 1 259 ? -22.841 11.964 29.893 1.00 86.69 259 LYS A O 1
ATOM 1911 N N . GLN A 1 260 ? -21.130 13.065 30.839 1.00 88.25 260 GLN A N 1
ATOM 1912 C CA . GLN A 1 260 ? -21.625 12.946 32.212 1.00 88.25 260 GLN A CA 1
ATOM 1913 C C . GLN A 1 260 ? -22.941 13.716 32.407 1.00 88.25 260 GLN A C 1
ATOM 1915 O O . GLN A 1 260 ? -23.871 13.182 33.007 1.00 88.25 260 GLN A O 1
ATOM 1920 N N . SER A 1 261 ? -23.048 14.928 31.852 1.00 92.81 261 SER A N 1
ATOM 1921 C CA . SER A 1 261 ? -24.287 15.716 31.847 1.00 92.81 261 SER A CA 1
ATOM 1922 C C . SER A 1 261 ? -25.418 14.985 31.111 1.00 92.81 261 SER A C 1
ATOM 1924 O O . SER A 1 261 ? -26.513 14.867 31.655 1.00 92.81 261 SER A O 1
ATOM 1926 N N . VAL A 1 262 ? -25.152 14.419 29.925 1.00 90.00 262 VAL A N 1
ATOM 1927 C CA . VAL A 1 262 ? -26.138 13.623 29.161 1.00 90.00 262 VAL A CA 1
ATOM 1928 C C . VAL A 1 262 ? -26.571 12.363 29.903 1.00 90.00 262 VAL A C 1
ATOM 1930 O O . VAL A 1 262 ? -27.761 12.066 29.944 1.00 90.00 262 VAL A O 1
ATOM 1933 N N . ALA A 1 263 ? -25.637 11.645 30.526 1.00 85.31 263 ALA A N 1
ATOM 1934 C CA . ALA A 1 263 ? -25.956 10.456 31.310 1.00 85.31 263 ALA A CA 1
ATOM 1935 C C . ALA A 1 263 ? -26.805 10.779 32.553 1.00 85.31 263 ALA A C 1
ATOM 1937 O O . ALA A 1 263 ? -27.627 9.958 32.953 1.00 85.31 263 ALA A O 1
ATOM 1938 N N . GLY A 1 264 ? -26.604 11.957 33.156 1.00 87.12 264 GLY A N 1
ATOM 1939 C CA . GLY A 1 264 ? -27.390 12.429 34.296 1.00 87.12 264 GLY A CA 1
ATOM 1940 C C . GLY A 1 264 ? -28.755 12.997 33.906 1.00 87.12 264 GLY A C 1
ATOM 1941 O O . GLY A 1 264 ? -29.720 12.797 34.631 1.00 87.12 264 GLY A O 1
ATOM 1942 N N . GLY A 1 265 ? -28.854 13.708 32.779 1.00 89.75 265 GLY A N 1
ATOM 1943 C CA . GLY A 1 265 ? -30.104 14.277 32.257 1.00 89.75 265 GLY A CA 1
ATOM 1944 C C . GLY A 1 265 ? -30.713 15.427 33.076 1.00 89.75 265 GLY A C 1
ATOM 1945 O O . GLY A 1 265 ? -31.752 15.956 32.693 1.00 89.75 265 GLY A O 1
ATOM 1946 N N . GLU A 1 266 ? -30.091 15.823 34.190 1.00 90.62 266 GLU A N 1
ATOM 1947 C CA . GLU A 1 266 ? -30.645 16.803 35.141 1.00 90.62 266 GLU A CA 1
ATOM 1948 C C . GLU A 1 266 ? -29.962 18.177 35.072 1.00 90.62 266 GLU A C 1
ATOM 1950 O O . GLU A 1 266 ? -30.601 19.211 35.282 1.00 90.62 266 GLU A O 1
ATOM 1955 N N . HIS A 1 267 ? -28.667 18.208 34.751 1.00 94.31 267 HIS A N 1
ATOM 1956 C CA . HIS A 1 267 ? -27.821 19.392 34.892 1.00 94.31 267 HIS A CA 1
ATOM 1957 C C . HIS A 1 267 ? -26.927 19.608 33.673 1.00 94.31 267 HIS A C 1
ATOM 1959 O O . HIS A 1 267 ? -26.489 18.651 33.032 1.00 94.31 267 HIS A O 1
ATOM 1965 N N . GLY A 1 268 ? -26.682 20.875 33.347 1.00 94.31 268 GLY A N 1
ATOM 1966 C CA . GLY A 1 268 ? -25.820 21.319 32.258 1.00 94.31 268 GLY A CA 1
ATOM 1967 C C . GLY A 1 268 ? -24.348 21.379 32.648 1.00 94.31 268 GLY A C 1
ATOM 1968 O O . GLY A 1 268 ? -23.947 20.857 33.690 1.00 94.31 268 GLY A O 1
ATOM 1969 N N . VAL A 1 269 ? -23.532 22.018 31.808 1.00 95.06 269 VAL A N 1
ATOM 1970 C CA . VAL A 1 269 ? -22.078 22.104 32.016 1.00 95.06 269 VAL A CA 1
ATOM 1971 C C . VAL A 1 269 ? -21.646 23.542 32.291 1.00 95.06 269 VAL A C 1
ATOM 1973 O O . VAL A 1 269 ? -21.943 24.451 31.515 1.00 95.06 269 VAL A O 1
ATOM 1976 N N . LEU A 1 270 ? -20.923 23.739 33.395 1.00 94.00 270 LEU A N 1
ATOM 1977 C CA . LEU A 1 270 ? -20.243 24.988 33.722 1.00 94.00 270 LEU A CA 1
ATOM 1978 C C . LEU A 1 270 ? -18.770 24.865 33.331 1.00 94.00 270 LEU A C 1
ATOM 1980 O O . LEU A 1 270 ? -18.079 23.943 33.765 1.00 94.00 270 LEU A O 1
ATOM 1984 N N . ILE A 1 271 ? -18.296 25.803 32.522 1.00 91.25 271 ILE A N 1
ATOM 1985 C CA . ILE A 1 271 ? -16.908 25.893 32.082 1.00 91.25 271 ILE A CA 1
ATOM 1986 C C . ILE A 1 271 ? -16.289 27.116 32.742 1.00 91.25 271 ILE A C 1
ATOM 1988 O O . ILE A 1 271 ? -16.761 28.237 32.575 1.00 91.25 271 ILE A O 1
ATOM 1992 N N . THR A 1 272 ? -15.230 26.894 33.510 1.00 86.38 272 THR A N 1
ATOM 1993 C CA . THR A 1 272 ? -14.448 27.943 34.155 1.00 86.38 272 THR A CA 1
ATOM 1994 C C . THR A 1 272 ? -13.139 28.118 33.401 1.00 86.38 272 THR A C 1
ATOM 1996 O O . THR A 1 272 ? -12.257 27.258 33.468 1.00 86.38 272 THR A O 1
ATOM 1999 N N . THR A 1 273 ? -12.996 29.233 32.690 1.00 76.00 273 THR A N 1
ATOM 2000 C CA . THR A 1 273 ? -11.753 29.594 31.995 1.00 76.00 273 THR A CA 1
ATOM 2001 C C . THR A 1 273 ? -10.890 30.474 32.899 1.00 76.00 273 THR A C 1
ATOM 2003 O O . THR A 1 273 ? -11.335 31.542 33.332 1.00 76.00 273 THR A O 1
ATOM 2006 N N . GLY A 1 274 ? -9.665 30.039 33.207 1.00 61.16 274 GLY A N 1
ATOM 2007 C CA . GLY A 1 274 ? -8.678 30.851 33.927 1.00 61.16 274 GLY A CA 1
ATOM 2008 C C . GLY A 1 274 ? -7.888 31.808 33.022 1.00 61.16 274 GLY A C 1
ATOM 2009 O O . GLY A 1 274 ? -7.907 31.702 31.798 1.00 61.16 274 GLY A O 1
ATOM 2010 N N . LEU A 1 275 ? -7.125 32.725 33.630 1.00 43.62 275 LEU A N 1
ATOM 2011 C CA . LEU A 1 275 ? -6.053 33.464 32.947 1.00 43.62 275 LEU A CA 1
ATOM 2012 C C . LEU A 1 275 ? -4.880 32.501 32.661 1.00 43.62 275 LEU A C 1
ATOM 2014 O O . LEU A 1 275 ? -3.947 32.404 33.455 1.00 43.62 275 LEU A O 1
ATOM 2018 N N . GLY A 1 276 ? -4.942 31.754 31.554 1.00 57.34 276 GLY A N 1
ATOM 2019 C CA . GLY A 1 276 ? -3.931 30.764 31.151 1.00 57.34 276 GLY A CA 1
ATOM 2020 C C . GLY A 1 276 ? -4.548 29.498 30.530 1.00 57.34 276 GLY A C 1
ATOM 2021 O O . GLY A 1 276 ? -5.740 29.491 30.243 1.00 57.34 276 GLY A O 1
ATOM 2022 N N . PRO A 1 277 ? -3.772 28.416 30.320 1.00 54.06 277 PRO A N 1
ATOM 2023 C CA . PRO A 1 277 ? -4.251 27.171 29.696 1.00 54.06 277 PRO A CA 1
ATOM 2024 C C . PRO A 1 277 ? -5.195 26.321 30.577 1.00 54.06 277 PRO A C 1
ATOM 2026 O O . PRO A 1 277 ? -5.606 25.238 30.165 1.00 54.06 277 PRO A O 1
ATOM 2029 N N . ASP A 1 278 ? -5.562 26.791 31.770 1.00 64.38 278 ASP A N 1
ATOM 2030 C CA . ASP A 1 278 ? -6.377 26.043 32.730 1.00 64.38 278 ASP A CA 1
ATOM 2031 C C . ASP A 1 278 ? -7.878 26.280 32.494 1.00 64.38 278 ASP A C 1
ATOM 2033 O O . ASP A 1 278 ? -8.511 27.116 33.145 1.00 64.38 278 ASP A O 1
ATOM 2037 N N . THR A 1 279 ? -8.456 25.527 31.556 1.00 75.00 279 THR A N 1
ATOM 2038 C CA . THR A 1 279 ? -9.917 25.401 31.413 1.00 75.00 279 THR A CA 1
ATOM 2039 C C . THR A 1 279 ? -10.409 24.235 32.268 1.00 75.00 279 THR A C 1
ATOM 2041 O O . THR A 1 279 ? -9.957 23.103 32.099 1.00 75.00 279 THR A O 1
ATOM 2044 N N . GLN A 1 280 ? -11.333 24.500 33.191 1.00 83.88 280 GLN A N 1
ATOM 2045 C CA . GLN A 1 280 ? -12.009 23.476 33.995 1.00 83.88 280 GLN A CA 1
ATOM 2046 C C . GLN A 1 280 ? -13.471 23.367 33.567 1.00 83.88 280 GLN A C 1
ATOM 2048 O O . GLN A 1 280 ? -14.099 24.378 33.271 1.00 83.88 280 GLN A O 1
ATOM 2053 N N . ALA A 1 281 ? -14.022 22.156 33.548 1.00 90.62 281 ALA A N 1
ATOM 2054 C CA . ALA A 1 281 ? -15.427 21.924 33.236 1.00 90.62 281 ALA A CA 1
ATOM 2055 C C . ALA A 1 281 ? -16.037 20.935 34.227 1.00 90.62 281 ALA A C 1
ATOM 2057 O O . ALA A 1 281 ? -15.405 19.938 34.580 1.00 90.62 281 ALA A O 1
ATOM 2058 N N . GLU A 1 282 ? -17.269 21.198 34.651 1.00 93.75 282 GLU A N 1
ATOM 2059 C CA . GLU A 1 282 ? -18.019 20.326 35.553 1.00 93.75 282 GLU A CA 1
ATOM 2060 C C . GLU A 1 282 ? -19.517 20.324 35.233 1.00 93.75 282 GLU A C 1
ATOM 2062 O O . GLU A 1 282 ? -20.057 21.272 34.658 1.00 93.75 282 GLU A O 1
ATOM 2067 N N . VAL A 1 283 ? -20.202 19.244 35.615 1.00 94.19 283 VAL A N 1
ATOM 2068 C CA . VAL A 1 283 ? -21.668 19.199 35.603 1.00 94.19 283 VAL A CA 1
ATOM 2069 C C . VAL A 1 283 ? -22.167 19.981 36.816 1.00 94.19 283 VAL A C 1
ATOM 2071 O O . VAL A 1 283 ? -21.824 19.630 37.943 1.00 94.19 283 VAL A O 1
ATOM 2074 N N . SER A 1 284 ? -22.967 21.026 36.599 1.00 93.50 284 SER A N 1
ATOM 2075 C CA . SER A 1 284 ? -23.352 21.971 37.656 1.00 93.50 284 SER A CA 1
ATOM 2076 C C . SER A 1 284 ? -24.864 22.108 37.783 1.00 93.50 284 SER A C 1
ATOM 2078 O O . SER A 1 284 ? -25.562 22.335 36.796 1.00 93.50 284 SER A O 1
ATOM 2080 N N . SER A 1 285 ? -25.367 22.062 39.021 1.00 92.44 285 SER A N 1
ATOM 2081 C CA . SER A 1 285 ? -26.783 22.292 39.339 1.00 92.44 285 SER A CA 1
ATOM 2082 C C . SER A 1 285 ? -27.262 23.716 39.045 1.00 92.44 285 SER A C 1
ATOM 2084 O O . SER A 1 285 ? -28.462 23.979 39.057 1.00 92.44 285 SER A O 1
ATOM 2086 N N . GLU A 1 286 ? -26.339 24.646 38.793 1.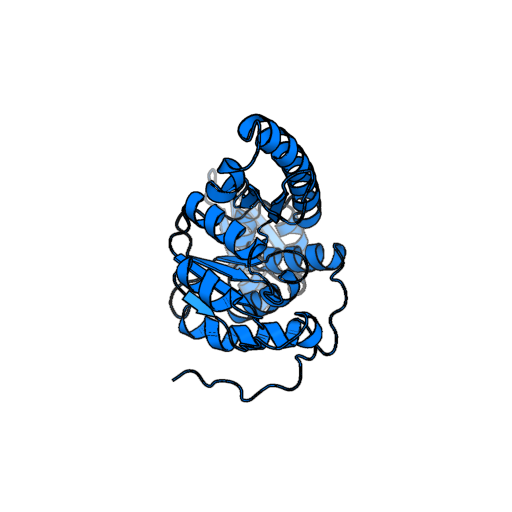00 92.38 286 GLU A N 1
ATOM 2087 C CA . GLU A 1 286 ? -26.642 26.035 38.430 1.00 92.38 286 GLU A CA 1
ATOM 2088 C C . GLU A 1 286 ? -26.920 26.214 36.928 1.00 92.38 286 GLU A C 1
ATOM 2090 O O . GLU A 1 286 ? -27.398 27.271 36.497 1.00 92.38 286 GLU A O 1
ATOM 2095 N N . VAL A 1 287 ? -26.624 25.188 36.125 1.00 93.31 287 VAL A N 1
ATOM 2096 C CA . VAL A 1 287 ? -26.799 25.187 34.673 1.00 93.31 287 VAL A CA 1
ATOM 2097 C C . VAL A 1 287 ? -27.916 24.201 34.310 1.00 93.31 287 VAL A C 1
ATOM 2099 O O . VAL A 1 287 ? -27.841 23.031 34.689 1.00 93.31 287 VAL A O 1
ATOM 2102 N N . PRO A 1 288 ? -28.968 24.624 33.586 1.00 93.25 288 PRO A N 1
ATOM 2103 C CA . PRO A 1 288 ? -29.996 23.710 33.092 1.00 93.25 288 PRO A CA 1
ATOM 2104 C C . PRO A 1 288 ? -29.413 22.620 32.185 1.00 93.25 288 PRO A C 1
ATOM 2106 O O . PRO A 1 288 ? -28.467 22.870 31.437 1.00 93.25 288 PRO A O 1
ATOM 2109 N N . PHE A 1 289 ? -29.984 21.412 32.224 1.00 94.38 289 PHE A N 1
ATOM 2110 C CA . PHE A 1 289 ? -29.604 20.351 31.290 1.00 94.38 289 PHE A CA 1
ATOM 2111 C C . PHE A 1 289 ? -29.705 20.829 29.837 1.00 94.38 289 PHE A C 1
ATOM 2113 O O . PHE A 1 289 ? -30.700 21.434 29.439 1.00 94.38 289 PHE A O 1
ATOM 2120 N N . GLY A 1 290 ? -28.677 20.532 29.040 1.00 90.12 290 GLY A N 1
ATOM 2121 C CA . GLY A 1 290 ? -28.612 20.994 27.660 1.00 90.12 290 GLY A CA 1
ATOM 2122 C C . GLY A 1 290 ? -28.224 22.466 27.530 1.00 90.12 290 GLY A C 1
ATOM 2123 O O . GLY A 1 290 ? -28.438 23.038 26.470 1.00 90.12 290 GLY A O 1
ATOM 2124 N N . GLU A 1 291 ? -27.631 23.093 28.545 1.00 94.25 291 GLU A N 1
ATOM 2125 C CA . GLU A 1 291 ? -26.956 24.389 28.420 1.00 94.25 291 GLU A CA 1
ATOM 2126 C C . GLU A 1 291 ? -25.471 24.287 28.797 1.00 94.25 291 GLU A C 1
ATOM 2128 O O . GLU A 1 291 ? -25.076 23.494 29.656 1.00 94.25 291 GLU A O 1
ATOM 2133 N N . VAL A 1 292 ? -24.647 25.102 28.138 1.00 92.12 292 VAL A N 1
ATOM 2134 C CA . VAL A 1 292 ? -23.253 25.349 28.523 1.00 92.12 292 VAL A CA 1
ATOM 2135 C C . VAL A 1 292 ? -23.166 26.792 28.997 1.00 92.12 292 VAL A C 1
ATOM 2137 O O . VAL A 1 292 ? -23.640 27.694 28.305 1.00 92.12 292 VAL A O 1
ATOM 2140 N N . ARG A 1 293 ? -22.569 27.021 30.168 1.00 92.31 293 ARG A N 1
ATOM 2141 C CA . ARG A 1 293 ? -22.254 28.369 30.653 1.00 92.31 293 ARG A CA 1
ATOM 2142 C C . ARG A 1 293 ? -20.764 28.513 30.866 1.00 92.31 293 ARG A C 1
ATOM 2144 O O . ARG A 1 293 ? -20.140 27.649 31.471 1.00 92.31 293 ARG A O 1
ATOM 2151 N N . GLU A 1 294 ? -20.225 29.632 30.409 1.00 89.62 294 GLU A N 1
ATOM 2152 C CA . GLU A 1 294 ? -18.849 30.021 30.681 1.00 89.62 294 GLU A CA 1
ATOM 2153 C C . GLU A 1 294 ? -18.811 31.025 31.830 1.00 89.62 294 GLU A C 1
ATOM 2155 O O . GLU A 1 294 ? -19.594 31.976 31.871 1.00 89.62 294 GLU A O 1
ATOM 2160 N N . THR A 1 295 ? -17.877 30.826 32.751 1.00 85.25 295 THR A N 1
ATOM 2161 C CA . THR A 1 295 ? -17.507 31.811 33.760 1.00 85.25 295 THR A CA 1
ATOM 2162 C C . THR A 1 295 ? -16.004 32.030 33.729 1.00 85.25 295 THR A C 1
ATOM 2164 O O . THR A 1 295 ? -15.215 31.115 33.489 1.00 85.25 295 THR A O 1
ATOM 2167 N N . VAL A 1 296 ? -15.597 33.264 33.993 1.00 76.56 296 VAL A N 1
ATOM 2168 C CA . VAL A 1 296 ? -14.188 33.604 34.183 1.00 76.56 296 VAL A CA 1
ATOM 2169 C C . VAL A 1 296 ? -13.866 33.436 35.663 1.00 76.56 296 VAL A C 1
ATOM 2171 O O . VAL A 1 296 ? -14.680 33.812 36.511 1.00 76.56 296 VAL A O 1
ATOM 2174 N N . ARG A 1 297 ? -12.718 32.829 35.963 1.00 60.59 297 ARG A N 1
ATOM 2175 C CA . ARG A 1 297 ? -12.225 32.687 37.338 1.00 60.59 297 ARG A CA 1
ATOM 2176 C C . ARG A 1 297 ? -11.584 33.968 37.860 1.00 60.59 297 ARG A C 1
ATOM 2178 O O . ARG A 1 297 ? -10.896 34.643 37.062 1.00 60.59 297 ARG A O 1
#

Foldseek 3Di:
DDDQPPDDDFQAALLSLLVLLLVVCCVVPVPHAAEEEEEPDQFLNSSLNNCVSRVHFYDYKQKDFLAQPVGRVHGQWIWIQAQNDIDTGGDVVSLVVDDVSVVSSVVSRVVRVVVSVVLRCLQCVPPGHDQLAQGAYEYTGQEEEQCRRVLNSLVRSVVSHHPFYEYEYSEYEACNQVVVVVRGPYYHYSYYDHPDPDSCSSYPDDDHGDSVNSNVSNVVRVCSVVDDPPVCVLAQPQLVVVLVVDDPVVSVVCVVQSVVLSVVVAFDKEWEDEPDPDIDIHTDNVGGRSHYHYDYD

Secondary structure (DSSP, 8-state):
-----S--S-BSSHHHHHHHHHHHHTTTSSSSPPEEEE-TTTHHHHHHHHHHHHT--EEE-EEEEEEETTEEEEEEEEEEEETTEEEEEE-HHHHHTSTTHHHHHHHHHHHHHHHHHHHHHHHHTTPPPPP-TT-EEEEE-S-BSS-HHHHHHHHHHHHTT-SEEEEE-SEE-TTHHHHHHTTSSEEE-SEE-TT-SSGGGGBS--PPPPHHHHHHHHHHHHHHHSS----GGGS-HHHHHHHTTS-HHHHHHHHHHHHHHHHH-SEEEEEEE-SSS-EEEEEEEEEETT-EEEEE-

Radius of gyration: 23.96 Å; chains: 1; bounding box: 53×60×65 Å

Sequence (297 aa):
MLTRRKDPARYADRGDAGHSLVAGLRPIFAAVEPLILALPRGGVPVAAVVTEALGAPLDVVMVRKVGVPEFPELAMGAVASIGGTIETVRNAKVLADVRNADAVFARVAEREQEELVRRERLYREGLGPLEVSGATVVIIDDGVATGATMLAAIAALRKAGASRIVAAAPVFLGSAAATIQASVDDLVNPWSAPDLPAVGSAYRSFDQVPDAEVRRLLRDVRGRSLGTMTDYSDLPESYRAYLAGLDDSTAAALMPVLKQSVAGGEHGVLITTGLGPDTQAEVSSEVPFGEVRETVR

pLDDT: mean 87.63, std 12.97, range [32.94, 98.5]